Protein AF-0000000069849228 (afdb_homodimer)

pLDDT: mean 88.39, std 12.16, range [47.38, 98.44]

Foldseek 3Di:
DPQQDLVNLLVLLVLLVVLCVVVPVPPDPDPVVSSVLSSVLSRFWDPVVSVVCSPRNSVVSVVVSVLQVQQVDVVCPWPKDKAWDDWDFDPDDPDRDIWTKMKMKIKHFADPCVVVVLVVLCVVLPKAFPDWDWTATNVRMIIIMTIITDPPDNDCVVVRVSSVVSVVVVVVVVVVVVVD/DPQQDLVNLLVLLVLLVVLCVVVDVPPDPDPVVSSVLSSVLSRFWDPVVSVVCSPRNSVVSVVVSVLQVQQVDVVCPWPKDKAWDDWDFDPDDPDRDIWTKMKMKIKHFADPCVVVVLVVLCVVLPKAFPDWDWTATNVRMIIIMTIITDPPDNDCPVVRVSSVVSVVVVVVVVVVVVVD

Organism: Oryza sativa subsp. indica (NCBI:txid39946)

Secondary structure (DSSP, 8-state):
-PPPPHHHHHHHHHHHHHHHHHH-TTS-TT-HHHHHHHHHHHHTS-HHHHHHHTTT-HHHHHHHHHHHHHHTSGGGPSEEEEEEEEEEEEE-SSSEEEEEEEEEEEEEE--TTHHHHHHHHHHHTTPEEEEEEEEE-TTSEEEEEEEEE----S-SHHHHHHHHHHHHHHHHHHHHHHH-/-PPPPHHHHHHHHHHHHHHHHHH-TTS-TT-HHHHHHHHHHHHTS-HHHHHHHTTT-HHHHHHHHHHHHHHTSGGGPSEEEEEEEEEEEEE-SSSEEEEEEEEEEEEEE--TTHHHHHHHHHHHTTPEEEEEEEEE-TTSEEEEEEEEE----S-SHHHHHHHHHHHHHHHHHHHHHHH-

Radius of gyration: 20.58 Å; Cα contacts (8 Å, |Δi|>4): 586; chains: 2; bounding box: 56×58×63 Å

Sequence (360 aa):
MAPVTEDEAAAAAERIFERLAESGGLLQQHDHQLQRQLRLHFRRMPARYLVDMCGGKAEEVLIHLQLLADCADPANRPVVHARFLLTIPSSSSSSIVRVHVHEIVFVCLDKPKLLSQLSALVSEVGLNIREAHVYSTLDAFSLSVFLVDGWNKEEAGGLLKAIKEKVIVWLADQMLRATDMAPVTEDEAAAAAERIFERLAESGGLLQQHDHQLQRQLRLHFRRMPARYLVDMCGGKAEEVLIHLQLLADCADPANRPVVHARFLLTIPSSSSSSIVRVHVHEIVFVCLDKPKLLSQLSALVSEVGLNIREAHVYSTLDAFSLSVFLVDGWNKEEAGGLLKAIKEKVIVWLADQMLRATD

Structure (mmCIF, N/CA/C/O backbone):
data_AF-0000000069849228-model_v1
#
loop_
_entity.id
_entity.type
_entity.pdbx_description
1 polymer 'ACT domain-containing protein'
#
loop_
_atom_site.group_PDB
_atom_site.id
_atom_site.type_symbol
_atom_site.label_atom_id
_atom_site.label_alt_id
_atom_site.label_comp_id
_atom_site.label_asym_id
_atom_site.label_entity_id
_atom_site.label_seq_id
_atom_site.pdbx_PDB_ins_code
_atom_site.Cartn_x
_atom_site.Cartn_y
_atom_site.Cartn_z
_atom_site.occupancy
_atom_site.B_iso_or_equiv
_atom_site.auth_seq_id
_atom_site.auth_comp_id
_atom_site.auth_asym_id
_atom_site.auth_atom_id
_atom_site.pdbx_PDB_model_num
ATOM 1 N N . MET A 1 1 ? 14.953 -2.266 -0.871 1 53.28 1 MET A N 1
ATOM 2 C CA . MET A 1 1 ? 14.953 -2.941 0.423 1 53.28 1 MET A CA 1
ATOM 3 C C . MET A 1 1 ? 15.82 -4.195 0.386 1 53.28 1 MET A C 1
ATOM 5 O O . MET A 1 1 ? 15.891 -4.875 -0.638 1 53.28 1 MET A O 1
ATOM 9 N N . ALA A 1 2 ? 16.75 -4.375 1.382 1 59.84 2 ALA A N 1
ATOM 10 C CA . ALA A 1 2 ? 17.594 -5.562 1.438 1 59.84 2 ALA A CA 1
ATOM 11 C C . ALA A 1 2 ? 16.781 -6.832 1.214 1 59.84 2 ALA A C 1
ATOM 13 O O . ALA A 1 2 ? 15.625 -6.914 1.624 1 59.84 2 ALA A O 1
ATOM 14 N N . PRO A 1 3 ? 17.328 -7.66 0.414 1 74.88 3 PRO A N 1
ATOM 15 C CA . PRO A 1 3 ? 16.609 -8.922 0.184 1 74.88 3 PRO A CA 1
ATOM 16 C C . PRO A 1 3 ? 16.297 -9.664 1.479 1 74.88 3 PRO A C 1
ATOM 18 O O . PRO A 1 3 ? 17.031 -9.531 2.465 1 74.88 3 PRO A O 1
ATOM 21 N N . VAL A 1 4 ? 15.148 -10.258 1.553 1 87.25 4 VAL A N 1
ATOM 22 C CA . VAL A 1 4 ? 14.727 -11.078 2.682 1 87.25 4 VAL A CA 1
ATOM 23 C C . VAL A 1 4 ? 15.68 -12.266 2.838 1 87.25 4 VAL A C 1
ATOM 25 O O . VAL A 1 4 ? 15.93 -12.992 1.879 1 87.25 4 VAL A O 1
ATOM 28 N N . THR A 1 5 ? 16.297 -12.359 3.979 1 89.69 5 THR A N 1
ATOM 29 C CA . THR A 1 5 ? 17.203 -13.461 4.246 1 89.69 5 THR A CA 1
ATOM 30 C C . THR A 1 5 ? 16.438 -14.766 4.473 1 89.69 5 THR A C 1
ATOM 32 O O . THR A 1 5 ? 15.227 -14.742 4.711 1 89.69 5 THR A O 1
ATOM 35 N N . GLU A 1 6 ? 17.156 -15.828 4.406 1 91.06 6 GLU A N 1
ATOM 36 C CA . GLU A 1 6 ? 16.562 -17.141 4.645 1 91.06 6 GLU A CA 1
ATOM 37 C C . GLU A 1 6 ? 15.977 -17.219 6.051 1 91.06 6 GLU A C 1
ATOM 39 O O . GLU A 1 6 ? 14.883 -17.766 6.246 1 91.06 6 GLU A O 1
ATOM 44 N N . ASP A 1 7 ? 16.641 -16.672 6.984 1 93.38 7 ASP A N 1
ATOM 45 C CA . ASP A 1 7 ? 16.188 -16.719 8.375 1 93.38 7 ASP A CA 1
ATOM 46 C C . ASP A 1 7 ? 14.938 -15.875 8.57 1 93.38 7 ASP A C 1
ATOM 48 O O . ASP A 1 7 ? 14.031 -16.266 9.312 1 93.38 7 ASP A O 1
ATOM 52 N N . GLU A 1 8 ? 14.93 -14.805 7.934 1 92.75 8 GLU A N 1
ATOM 53 C CA . GLU A 1 8 ? 13.758 -13.938 8.023 1 92.75 8 GLU A CA 1
ATOM 54 C C . GLU A 1 8 ? 12.531 -14.602 7.406 1 92.75 8 GLU A C 1
ATOM 56 O O . GLU A 1 8 ? 11.438 -14.547 7.977 1 92.75 8 GLU A O 1
ATOM 61 N N . ALA A 1 9 ? 12.805 -15.234 6.27 1 94.56 9 ALA A N 1
ATOM 62 C CA . ALA A 1 9 ? 11.711 -15.922 5.59 1 94.56 9 ALA A CA 1
ATOM 63 C C . ALA A 1 9 ? 11.195 -17.094 6.43 1 94.56 9 ALA A C 1
ATOM 65 O O . ALA A 1 9 ? 9.984 -17.297 6.543 1 94.56 9 ALA A O 1
ATOM 66 N N . ALA A 1 10 ? 12.133 -17.75 6.984 1 94.75 10 ALA A N 1
ATOM 67 C CA . ALA A 1 10 ? 11.766 -18.891 7.816 1 94.75 10 ALA A CA 1
ATOM 68 C C . ALA A 1 10 ? 10.977 -18.453 9.047 1 94.75 10 ALA A C 1
ATOM 70 O O . ALA A 1 10 ? 9.977 -19.078 9.398 1 94.75 10 ALA A O 1
ATOM 71 N N . ALA A 1 11 ? 11.391 -17.438 9.672 1 94.62 11 ALA A N 1
ATOM 72 C CA . ALA A 1 11 ? 10.711 -16.922 10.859 1 94.62 11 ALA A CA 1
ATOM 73 C C . ALA A 1 11 ? 9.297 -16.453 10.516 1 94.62 11 ALA A C 1
ATOM 75 O O . ALA A 1 11 ? 8.344 -16.734 11.25 1 94.62 11 ALA A O 1
ATOM 76 N N . ALA A 1 12 ? 9.203 -15.781 9.406 1 94.19 12 ALA A N 1
ATOM 77 C CA . ALA A 1 12 ? 7.895 -15.305 8.977 1 94.19 12 ALA A CA 1
ATOM 78 C C . ALA A 1 12 ? 6.965 -16.469 8.648 1 94.19 12 ALA A C 1
ATOM 80 O O . ALA A 1 12 ? 5.797 -16.469 9.039 1 94.19 12 ALA A O 1
ATOM 81 N N . ALA A 1 13 ? 7.512 -17.406 7.969 1 94.44 13 ALA A N 1
ATOM 82 C CA . ALA A 1 13 ? 6.73 -18.594 7.609 1 94.44 13 ALA A CA 1
ATOM 83 C C . ALA A 1 13 ? 6.223 -19.312 8.859 1 94.44 13 ALA A C 1
ATOM 85 O O . ALA A 1 13 ? 5.066 -19.75 8.906 1 94.44 13 ALA A O 1
ATOM 86 N N . GLU A 1 14 ? 7.055 -19.391 9.812 1 92.31 14 GLU A N 1
ATOM 87 C CA . GLU A 1 14 ? 6.684 -20.047 11.062 1 92.31 14 GLU A CA 1
ATOM 88 C C . GLU A 1 14 ? 5.566 -19.297 11.773 1 92.31 14 GLU A C 1
ATOM 90 O O . GLU A 1 14 ? 4.621 -19.906 12.281 1 92.31 14 GLU A O 1
ATOM 95 N N . ARG A 1 15 ? 5.699 -18.047 11.844 1 91.69 15 ARG A N 1
ATOM 96 C CA . ARG A 1 15 ? 4.684 -17.219 12.5 1 91.69 15 ARG A CA 1
ATOM 97 C C . ARG A 1 15 ? 3.33 -17.359 11.812 1 91.69 15 ARG A C 1
ATOM 99 O O . ARG A 1 15 ? 2.303 -17.5 12.477 1 91.69 15 ARG A O 1
ATOM 106 N N . ILE A 1 16 ? 3.381 -17.328 10.5 1 92 16 ILE A N 1
ATOM 107 C CA . ILE A 1 16 ? 2.146 -17.453 9.734 1 92 16 ILE A CA 1
ATOM 108 C C . ILE A 1 16 ? 1.554 -18.844 9.945 1 92 16 ILE A C 1
ATOM 110 O O . ILE A 1 16 ? 0.345 -18.984 10.148 1 92 16 ILE A O 1
ATOM 114 N N . PHE A 1 17 ? 2.41 -19.828 9.891 1 90.75 17 PHE A N 1
ATOM 115 C CA . PHE A 1 17 ? 1.966 -21.203 10.062 1 90.75 17 PHE A CA 1
ATOM 116 C C . PHE A 1 17 ? 1.299 -21.406 11.414 1 90.75 17 PHE A C 1
ATOM 118 O O . PHE A 1 17 ? 0.238 -22.031 11.508 1 90.75 17 PHE A O 1
ATOM 125 N N . GLU A 1 18 ? 1.878 -20.859 12.406 1 88.31 18 GLU A N 1
ATOM 126 C CA . GLU A 1 18 ? 1.339 -20.969 13.758 1 88.31 18 GLU A CA 1
ATOM 127 C C . GLU A 1 18 ? -0.026 -20.297 13.867 1 88.31 18 GLU A C 1
ATOM 129 O O . GLU A 1 18 ? -0.939 -20.828 14.5 1 88.31 18 GLU A O 1
ATOM 134 N N . ARG A 1 19 ? -0.168 -19.234 13.281 1 88 19 ARG A N 1
ATOM 135 C CA . ARG A 1 19 ? -1.431 -18.5 13.328 1 88 19 ARG A CA 1
ATOM 136 C C . ARG A 1 19 ? -2.531 -19.266 12.594 1 88 19 ARG A C 1
ATOM 138 O O . ARG A 1 19 ? -3.682 -19.281 13.039 1 88 19 ARG A O 1
ATOM 145 N N . LEU A 1 20 ? -2.156 -19.797 11.492 1 87 20 LEU A N 1
ATOM 146 C CA . LEU A 1 20 ? -3.121 -20.578 10.727 1 87 20 LEU A CA 1
ATOM 147 C C . LEU A 1 20 ? -3.539 -21.828 11.492 1 87 20 LEU A C 1
ATOM 149 O O . LEU A 1 20 ? -4.707 -22.219 11.445 1 87 20 LEU A O 1
ATOM 153 N N . ALA A 1 21 ? -2.576 -22.391 12.102 1 83.62 21 ALA A N 1
ATOM 154 C CA . ALA A 1 21 ? -2.861 -23.578 12.898 1 83.62 21 ALA A CA 1
ATOM 155 C C . ALA A 1 21 ? -3.809 -23.266 14.055 1 83.62 21 ALA A C 1
ATOM 157 O O . ALA A 1 21 ? -4.652 -24.078 14.414 1 83.62 21 ALA A O 1
ATOM 158 N N . GLU A 1 22 ? -3.707 -22.078 14.555 1 81.25 22 GLU A N 1
ATOM 159 C CA . GLU A 1 22 ? -4.57 -21.656 15.648 1 81.25 22 GLU A CA 1
ATOM 160 C C . GLU A 1 22 ? -5.984 -21.359 15.164 1 81.25 22 GLU A C 1
ATOM 162 O O . GLU A 1 22 ? -6.957 -21.641 15.867 1 81.25 22 GLU A O 1
ATOM 167 N N . SER A 1 23 ? -6.082 -20.641 14.023 1 72.75 23 SER A N 1
ATOM 168 C CA . SER A 1 23 ? -7.387 -20.234 13.516 1 72.75 23 SER A CA 1
ATOM 169 C C . SER A 1 23 ? -8.133 -21.406 12.898 1 72.75 23 SER A C 1
ATOM 171 O O . SER A 1 23 ? -9.359 -21.375 12.766 1 72.75 23 SER A O 1
ATOM 173 N N . GLY A 1 24 ? -7.332 -22.359 12.016 1 66.5 24 GLY A N 1
ATOM 174 C CA . GLY A 1 24 ? -7.988 -23.375 11.211 1 66.5 24 GLY A CA 1
ATOM 175 C C . GLY A 1 24 ? -7.68 -24.781 11.672 1 66.5 24 GLY A C 1
ATOM 176 O O . GLY A 1 24 ? -6.523 -25.125 11.93 1 66.5 24 GLY A O 1
ATOM 177 N N . GLY A 1 25 ? -8.438 -25.312 12.547 1 51.31 25 GLY A N 1
ATOM 178 C CA . GLY A 1 25 ? -8.445 -26.703 12.969 1 51.31 25 GLY A CA 1
ATOM 179 C C . GLY A 1 25 ? -7.598 -27.594 12.086 1 51.31 25 GLY A C 1
ATOM 180 O O . GLY A 1 25 ? -7.086 -28.625 12.539 1 51.31 25 GLY A O 1
ATOM 181 N N . LEU A 1 26 ? -7.855 -27.516 10.695 1 52.06 26 LEU A N 1
ATOM 182 C CA . LEU A 1 26 ? -7.531 -28.688 9.898 1 52.06 26 LEU A CA 1
ATOM 183 C C . LEU A 1 26 ? -6.086 -28.641 9.414 1 52.06 26 LEU A C 1
ATOM 185 O O . LEU A 1 26 ? -5.633 -29.547 8.703 1 52.06 26 LEU A O 1
ATOM 189 N N . LEU A 1 27 ? -5.398 -27.484 9.578 1 57.19 27 LEU A N 1
ATOM 190 C CA . LEU A 1 27 ? -4.023 -27.672 9.125 1 57.19 27 LEU A CA 1
ATOM 191 C C . LEU A 1 27 ? -3.285 -28.656 10.031 1 57.19 27 LEU A C 1
ATOM 193 O O . LEU A 1 27 ? -3.34 -28.531 11.258 1 57.19 27 LEU A O 1
ATOM 197 N N . GLN A 1 28 ? -3.148 -29.828 9.555 1 56 28 GLN A N 1
ATOM 198 C CA . GLN A 1 28 ? -2.373 -30.781 10.344 1 56 28 GLN A CA 1
ATOM 199 C C . GLN A 1 28 ? -1.08 -30.141 10.852 1 56 28 GLN A C 1
ATOM 201 O O . GLN A 1 28 ? -0.485 -29.312 10.172 1 56 28 GLN A O 1
ATOM 206 N N . GLN A 1 29 ? -0.754 -30.188 12.141 1 56.38 29 GLN A N 1
ATOM 207 C CA . GLN A 1 29 ? 0.4 -29.719 12.898 1 56.38 29 GLN A CA 1
ATOM 208 C C . GLN A 1 29 ? 1.68 -29.812 12.07 1 56.38 29 GLN A C 1
ATOM 210 O O . GLN A 1 29 ? 2.637 -29.078 12.305 1 56.38 29 GLN A O 1
ATOM 215 N N . HIS A 1 30 ? 1.592 -30.812 11.031 1 62.12 30 HIS A N 1
ATOM 216 C CA . HIS A 1 30 ? 2.893 -31.062 10.414 1 62.12 30 HIS A CA 1
ATOM 217 C C . HIS A 1 30 ? 2.83 -30.906 8.898 1 62.12 30 HIS A C 1
ATOM 219 O O . HIS A 1 30 ? 3.402 -31.703 8.156 1 62.12 30 HIS A O 1
ATOM 225 N N . ASP A 1 31 ? 2.139 -29.828 8.492 1 80.81 31 ASP A N 1
ATOM 226 C CA . ASP A 1 31 ? 2.143 -29.688 7.039 1 80.81 31 ASP A CA 1
ATOM 227 C C . ASP A 1 31 ? 3.443 -29.047 6.555 1 80.81 31 ASP A C 1
ATOM 229 O O . ASP A 1 31 ? 3.498 -27.844 6.309 1 80.81 31 ASP A O 1
ATOM 233 N N . HIS A 1 32 ? 4.496 -29.906 6.441 1 85.19 32 HIS A N 1
ATOM 234 C CA . HIS A 1 32 ? 5.832 -29.484 6.031 1 85.19 32 HIS A CA 1
ATOM 235 C C . HIS A 1 32 ? 5.812 -28.875 4.633 1 85.19 32 HIS A C 1
ATOM 237 O O . HIS A 1 32 ? 6.609 -27.984 4.328 1 85.19 32 HIS A O 1
ATOM 243 N N . GLN A 1 33 ? 4.891 -29.328 3.945 1 89.88 33 GLN A N 1
ATOM 244 C CA . GLN A 1 33 ? 4.801 -28.797 2.588 1 89.88 33 GLN A CA 1
ATOM 245 C C . GLN A 1 33 ? 4.355 -27.328 2.594 1 89.88 33 GLN A C 1
ATOM 247 O O . GLN A 1 33 ? 4.93 -26.5 1.889 1 89.88 33 GLN A O 1
ATOM 252 N N . LEU A 1 34 ? 3.381 -27.062 3.371 1 90.88 34 LEU A N 1
ATOM 253 C CA . LEU A 1 34 ? 2.891 -25.688 3.465 1 90.88 34 LEU A CA 1
ATOM 254 C C . LEU A 1 34 ? 3.967 -24.766 4.027 1 90.88 34 LEU A C 1
ATOM 256 O O . LEU A 1 34 ? 4.137 -23.641 3.551 1 90.88 34 LEU A O 1
ATOM 260 N N . GLN A 1 35 ? 4.664 -25.266 4.992 1 90.62 35 GLN A N 1
ATOM 261 C CA . GLN A 1 35 ? 5.742 -24.469 5.578 1 90.62 35 GLN A CA 1
ATOM 262 C C . GLN A 1 35 ? 6.801 -24.125 4.535 1 90.62 35 GLN A C 1
ATOM 264 O O . GLN A 1 35 ? 7.289 -23 4.488 1 90.62 35 GLN A O 1
ATOM 269 N N . ARG A 1 36 ? 7.121 -25.141 3.787 1 93.31 36 ARG A N 1
ATOM 270 C CA . ARG A 1 36 ? 8.102 -24.922 2.725 1 93.31 36 ARG A CA 1
ATOM 271 C C . ARG A 1 36 ? 7.586 -23.922 1.704 1 93.31 36 ARG A C 1
ATOM 273 O O . ARG A 1 36 ? 8.32 -23.031 1.281 1 93.31 36 ARG A O 1
ATOM 280 N N . GLN A 1 37 ? 6.34 -24 1.362 1 94.12 37 GLN A N 1
ATOM 281 C CA . GLN A 1 37 ? 5.734 -23.078 0.406 1 94.12 37 GLN A CA 1
ATOM 282 C C . GLN A 1 37 ? 5.738 -21.641 0.938 1 94.12 37 GLN A C 1
ATOM 284 O O . GLN A 1 37 ? 6.012 -20.703 0.194 1 94.12 37 GLN A O 1
ATOM 289 N N . LEU A 1 38 ? 5.457 -21.547 2.205 1 95.06 38 LEU A N 1
ATOM 290 C CA . LEU A 1 38 ? 5.434 -20.219 2.832 1 95.06 38 LEU A CA 1
ATOM 291 C C . LEU A 1 38 ? 6.828 -19.609 2.848 1 95.06 38 LEU A C 1
ATOM 293 O O . LEU A 1 38 ? 6.984 -18.406 2.582 1 95.06 38 LEU A O 1
ATOM 297 N N . ARG A 1 39 ? 7.82 -20.406 3.09 1 95.19 39 ARG A N 1
ATOM 298 C CA . ARG A 1 39 ? 9.195 -19.922 3.098 1 95.19 39 ARG A CA 1
ATOM 299 C C . ARG A 1 39 ? 9.602 -19.406 1.724 1 95.19 39 ARG A C 1
ATOM 301 O O . ARG A 1 39 ? 10.18 -18.328 1.61 1 95.19 39 ARG A O 1
ATOM 308 N N . LEU A 1 40 ? 9.289 -20.156 0.74 1 94.81 40 LEU A N 1
ATOM 309 C CA . LEU A 1 40 ? 9.617 -19.766 -0.629 1 94.81 40 LEU A CA 1
ATOM 310 C C . LEU A 1 40 ? 8.859 -18.516 -1.036 1 94.81 40 LEU A C 1
ATOM 312 O O . LEU A 1 40 ? 9.406 -17.641 -1.721 1 94.81 40 LEU A O 1
ATOM 316 N N . HIS A 1 41 ? 7.641 -18.438 -0.563 1 96.06 41 HIS A N 1
ATOM 317 C CA . HIS A 1 41 ? 6.828 -17.266 -0.831 1 96.06 41 HIS A CA 1
ATOM 318 C C . HIS A 1 41 ? 7.465 -16 -0.244 1 96.06 41 HIS A C 1
ATOM 320 O O . HIS A 1 41 ? 7.66 -15.016 -0.951 1 96.06 41 HIS A O 1
ATOM 326 N N . PHE A 1 42 ? 7.891 -16.078 0.968 1 96.31 42 PHE A N 1
ATOM 327 C CA . PHE A 1 42 ? 8.43 -14.906 1.646 1 96.31 42 PHE A CA 1
ATOM 328 C C . PHE A 1 42 ? 9.805 -14.547 1.085 1 96.31 42 PHE A C 1
ATOM 330 O O . PHE A 1 42 ? 10.18 -13.375 1.072 1 96.31 42 PHE A O 1
ATOM 337 N N . ARG A 1 43 ? 10.477 -15.492 0.5 1 93.94 43 ARG A N 1
ATOM 338 C CA . ARG A 1 43 ? 11.805 -15.25 -0.049 1 93.94 43 ARG A CA 1
ATOM 339 C C . ARG A 1 43 ? 11.734 -14.336 -1.271 1 93.94 43 ARG A C 1
ATOM 341 O O . ARG A 1 43 ? 12.672 -13.586 -1.55 1 93.94 43 ARG A O 1
ATOM 348 N N . ARG A 1 44 ? 10.711 -14.375 -1.939 1 93.69 44 ARG A N 1
ATOM 349 C CA . ARG A 1 44 ? 10.617 -13.586 -3.162 1 93.69 44 ARG A CA 1
ATOM 350 C C . ARG A 1 44 ? 9.906 -12.258 -2.904 1 93.69 44 ARG A C 1
ATOM 352 O O . ARG A 1 44 ? 9.742 -11.445 -3.82 1 93.69 44 ARG A O 1
ATOM 359 N N . MET A 1 45 ? 9.438 -12.055 -1.652 1 95.12 45 MET A N 1
ATOM 360 C CA . MET A 1 45 ? 8.734 -10.82 -1.311 1 95.12 45 MET A CA 1
ATOM 361 C C . MET A 1 45 ? 9.68 -9.805 -0.675 1 95.12 45 MET A C 1
ATOM 363 O O . MET A 1 45 ? 10.695 -10.188 -0.083 1 95.12 45 MET A O 1
ATOM 367 N N . PRO A 1 46 ? 9.391 -8.539 -0.859 1 92.88 46 PRO A N 1
ATOM 368 C CA . PRO A 1 46 ? 10.203 -7.551 -0.149 1 92.88 46 PRO A CA 1
ATOM 369 C C . PRO A 1 46 ? 10.062 -7.652 1.368 1 92.88 46 PRO A C 1
ATOM 371 O O . PRO A 1 46 ? 9.055 -8.148 1.866 1 92.88 46 PRO A O 1
ATOM 374 N N . ALA A 1 47 ? 11.031 -7.16 2.098 1 90.56 47 ALA A N 1
ATOM 375 C CA . ALA A 1 47 ? 11.086 -7.242 3.555 1 90.56 47 ALA A CA 1
ATOM 376 C C . ALA A 1 47 ? 9.859 -6.586 4.188 1 90.56 47 ALA A C 1
ATOM 378 O O . ALA A 1 47 ? 9.336 -7.07 5.195 1 90.56 47 ALA A O 1
ATOM 379 N N . ARG A 1 48 ? 9.422 -5.527 3.598 1 90.62 48 ARG A N 1
ATOM 380 C CA . ARG A 1 48 ? 8.273 -4.805 4.137 1 90.62 48 ARG A CA 1
ATOM 381 C C . ARG A 1 48 ? 7.02 -5.668 4.109 1 90.62 48 ARG A C 1
ATOM 383 O O . ARG A 1 48 ? 6.164 -5.562 4.992 1 90.62 48 ARG A O 1
ATOM 390 N N . TYR A 1 49 ? 6.891 -6.496 3.111 1 94.75 49 TYR A N 1
ATOM 391 C CA . TYR A 1 49 ? 5.754 -7.41 3.031 1 94.75 49 TYR A CA 1
ATOM 392 C C . TYR A 1 49 ? 5.715 -8.336 4.238 1 94.75 49 TYR A C 1
ATOM 394 O O . TYR A 1 49 ? 4.645 -8.594 4.801 1 94.75 49 TYR A O 1
ATOM 402 N N . LEU A 1 50 ? 6.891 -8.859 4.648 1 92.31 50 LEU A N 1
ATOM 403 C CA . LEU A 1 50 ? 6.957 -9.742 5.809 1 92.31 50 LEU A CA 1
ATOM 404 C C . LEU A 1 50 ? 6.434 -9.031 7.055 1 92.31 50 LEU A C 1
ATOM 406 O O . LEU A 1 50 ? 5.605 -9.586 7.781 1 92.31 50 LEU A O 1
ATOM 410 N N . VAL A 1 51 ? 6.832 -7.848 7.184 1 88.12 51 VAL A N 1
ATOM 411 C CA . VAL A 1 51 ? 6.438 -7.055 8.344 1 88.12 51 VAL A CA 1
ATOM 412 C C . VAL A 1 51 ? 4.934 -6.777 8.297 1 88.12 51 VAL A C 1
ATOM 414 O O . VAL A 1 51 ? 4.234 -6.941 9.297 1 88.12 51 VAL A O 1
ATOM 417 N N . ASP A 1 52 ? 4.461 -6.477 7.164 1 90.44 52 ASP A N 1
ATOM 418 C CA . ASP A 1 52 ? 3.049 -6.137 6.996 1 90.44 52 ASP A CA 1
ATOM 419 C C . ASP A 1 52 ? 2.158 -7.344 7.277 1 90.44 52 ASP A C 1
ATOM 421 O O . ASP A 1 52 ? 1.097 -7.211 7.891 1 90.44 52 ASP A O 1
ATOM 425 N N . MET A 1 53 ? 2.623 -8.508 6.879 1 89.94 53 MET A N 1
ATOM 426 C CA . MET A 1 53 ? 1.766 -9.695 6.91 1 89.94 53 MET A CA 1
ATOM 427 C C . MET A 1 53 ? 1.838 -10.383 8.266 1 89.94 53 MET A C 1
ATOM 429 O O . MET A 1 53 ? 0.891 -11.055 8.68 1 89.94 53 MET A O 1
ATOM 433 N N . CYS A 1 54 ? 2.881 -10.234 8.977 1 86.5 54 CYS A N 1
ATOM 434 C CA . CYS A 1 54 ? 3.082 -10.961 10.219 1 86.5 54 CYS A CA 1
ATOM 435 C C . CYS A 1 54 ? 2.273 -10.336 11.352 1 86.5 54 CYS A C 1
ATOM 437 O O . CYS A 1 54 ? 2.176 -10.906 12.438 1 86.5 54 CYS A O 1
ATOM 439 N N . GLY A 1 55 ? 1.625 -9.227 11.039 1 82.75 55 GLY A N 1
ATOM 440 C CA . GLY A 1 55 ? 0.789 -8.578 12.039 1 82.75 55 GLY A CA 1
ATOM 441 C C . GLY A 1 55 ? -0.638 -9.094 12.047 1 82.75 55 GLY A C 1
ATOM 442 O O . GLY A 1 55 ? -1.58 -8.32 12.25 1 82.75 55 GLY A O 1
ATOM 443 N N . GLY A 1 56 ? -0.879 -10.406 11.695 1 81.5 56 GLY A N 1
ATOM 444 C CA . GLY A 1 56 ? -2.215 -10.969 11.812 1 81.5 56 GLY A CA 1
ATOM 445 C C . GLY A 1 56 ? -2.924 -11.109 10.477 1 81.5 56 GLY A C 1
ATOM 446 O O . GLY A 1 56 ? -4.156 -11.125 10.422 1 81.5 56 GLY A O 1
ATOM 447 N N . LYS A 1 57 ? -2.24 -11.266 9.5 1 89.06 57 LYS A N 1
ATOM 448 C CA . LYS A 1 57 ? -2.844 -11.352 8.18 1 89.06 57 LYS A CA 1
ATOM 449 C C . LYS A 1 57 ? -2.527 -12.695 7.516 1 89.06 57 LYS A C 1
ATOM 451 O O . LYS A 1 57 ? -2.277 -12.758 6.312 1 89.06 57 LYS A O 1
ATOM 456 N N . ALA A 1 58 ? -2.555 -13.75 8.297 1 90.44 58 ALA A N 1
ATOM 457 C CA . ALA A 1 58 ? -2.143 -15.07 7.836 1 90.44 58 ALA A CA 1
ATOM 458 C C . ALA A 1 58 ? -3.018 -15.547 6.68 1 90.44 58 ALA A C 1
ATOM 460 O O . ALA A 1 58 ? -2.518 -16.125 5.707 1 90.44 58 ALA A O 1
ATOM 461 N N . GLU A 1 59 ? -4.246 -15.328 6.73 1 89.38 59 GLU A N 1
ATOM 462 C CA . GLU A 1 59 ? -5.16 -15.773 5.68 1 89.38 59 GLU A CA 1
ATOM 463 C C . GLU A 1 59 ? -4.879 -15.047 4.367 1 89.38 59 GLU A C 1
ATOM 465 O O . GLU A 1 59 ? -5.004 -15.641 3.289 1 89.38 59 GLU A O 1
ATOM 470 N N . GLU A 1 60 ? -4.512 -13.797 4.461 1 93.19 60 GLU A N 1
ATOM 471 C CA . GLU A 1 60 ? -4.164 -13.031 3.266 1 93.19 60 GLU A CA 1
ATOM 472 C C . GLU A 1 60 ? -2.914 -13.594 2.596 1 93.19 60 GLU A C 1
ATOM 474 O O . GLU A 1 60 ? -2.818 -13.609 1.366 1 93.19 60 GLU A O 1
ATOM 479 N N . VAL A 1 61 ? -2.012 -14.031 3.438 1 95.69 61 VAL A N 1
ATOM 480 C CA . VAL A 1 61 ? -0.776 -14.609 2.914 1 95.69 61 VAL A CA 1
ATOM 481 C C . VAL A 1 61 ? -1.095 -15.836 2.064 1 95.69 61 VAL A C 1
ATOM 483 O O . VAL A 1 61 ? -0.523 -16.016 0.986 1 95.69 61 VAL A O 1
ATOM 486 N N . LEU A 1 62 ? -2.041 -16.625 2.52 1 93.88 62 LEU A N 1
ATOM 487 C CA . LEU A 1 62 ? -2.422 -17.812 1.774 1 93.88 62 LEU A CA 1
ATOM 488 C C . LEU A 1 62 ? -3.023 -17.438 0.423 1 93.88 62 LEU A C 1
ATOM 490 O O . LEU A 1 62 ? -2.748 -18.094 -0.584 1 93.88 62 LEU A O 1
ATOM 494 N N . ILE A 1 63 ? -3.783 -16.422 0.434 1 95.81 63 ILE A N 1
ATOM 495 C CA . ILE A 1 63 ? -4.387 -15.953 -0.806 1 95.81 63 ILE A CA 1
ATOM 496 C C . ILE A 1 63 ? -3.295 -15.469 -1.758 1 95.81 63 ILE A C 1
ATOM 498 O O . ILE A 1 63 ? -3.281 -15.836 -2.936 1 95.81 63 ILE A O 1
ATOM 502 N N . HIS A 1 64 ? -2.348 -14.695 -1.226 1 97.62 64 HIS A N 1
ATOM 503 C CA . HIS A 1 64 ? -1.262 -14.172 -2.045 1 97.62 64 HIS A CA 1
ATOM 504 C C . HIS A 1 64 ? -0.413 -15.297 -2.625 1 97.62 64 HIS A C 1
ATOM 506 O O . HIS A 1 64 ? -0.06 -15.273 -3.807 1 97.62 64 HIS A O 1
ATOM 512 N N . LEU A 1 65 ? -0.155 -16.25 -1.763 1 96.62 65 LEU A N 1
ATOM 513 C CA . LEU A 1 65 ? 0.632 -17.406 -2.168 1 96.62 65 LEU A CA 1
ATOM 514 C C . LEU A 1 65 ? -0.022 -18.125 -3.344 1 96.62 65 LEU A C 1
ATOM 516 O O . LEU A 1 65 ? 0.638 -18.422 -4.344 1 96.62 65 LEU A O 1
ATOM 520 N N . GLN A 1 66 ? -1.296 -18.375 -3.238 1 96.38 66 GLN A N 1
ATOM 521 C CA . GLN A 1 66 ? -2.035 -19.078 -4.273 1 96.38 66 GLN A CA 1
ATOM 522 C C . GLN A 1 66 ? -2.111 -18.266 -5.562 1 96.38 66 GLN A C 1
ATOM 524 O O . GLN A 1 66 ? -1.927 -18.812 -6.656 1 96.38 66 GLN A O 1
ATOM 529 N N . LEU A 1 67 ? -2.352 -17 -5.465 1 97.69 67 LEU A N 1
ATOM 530 C CA . LEU A 1 67 ? -2.508 -16.156 -6.637 1 97.69 67 LEU A CA 1
ATOM 531 C C . LEU A 1 67 ? -1.188 -16.016 -7.391 1 97.69 67 LEU A C 1
ATOM 533 O O . LEU A 1 67 ? -1.17 -16.016 -8.625 1 97.69 67 LEU A O 1
ATOM 537 N N . LEU A 1 68 ? -0.135 -15.898 -6.668 1 97.31 68 LEU A N 1
ATOM 538 C CA . LEU A 1 68 ? 1.178 -15.828 -7.301 1 97.31 68 LEU A CA 1
ATOM 539 C C . LEU A 1 68 ? 1.521 -17.141 -8 1 97.31 68 LEU A C 1
ATOM 541 O O . LEU A 1 68 ? 2.109 -17.125 -9.086 1 97.31 68 LEU A O 1
ATOM 545 N N . ALA A 1 69 ? 1.162 -18.234 -7.324 1 95.69 69 ALA A N 1
ATOM 546 C CA . ALA A 1 69 ? 1.372 -19.531 -7.945 1 95.69 69 ALA A CA 1
ATOM 547 C C . ALA A 1 69 ? 0.578 -19.656 -9.242 1 95.69 69 ALA A C 1
ATOM 549 O O . ALA A 1 69 ? 1.095 -20.141 -10.25 1 95.69 69 ALA A O 1
ATOM 550 N N . ASP A 1 70 ? -0.654 -19.203 -9.219 1 96.38 70 ASP A N 1
ATOM 551 C CA . ASP A 1 70 ? -1.514 -19.234 -10.398 1 96.38 70 ASP A CA 1
ATOM 552 C C . ASP A 1 70 ? -0.934 -18.391 -11.523 1 96.38 70 ASP A C 1
ATOM 554 O O . ASP A 1 70 ? -1.04 -18.75 -12.703 1 96.38 70 ASP A O 1
ATOM 558 N N . CYS A 1 71 ? -0.34 -17.344 -11.188 1 96.06 71 CYS A N 1
ATOM 559 C CA . CYS A 1 71 ? 0.168 -16.375 -12.156 1 96.06 71 CYS A CA 1
ATOM 560 C C . CYS A 1 71 ? 1.454 -16.891 -12.805 1 96.06 71 CYS A C 1
ATOM 562 O O . CYS A 1 71 ? 1.916 -16.328 -13.797 1 96.06 71 CYS A O 1
ATOM 564 N N . ALA A 1 72 ? 2.096 -17.891 -12.195 1 93.5 72 ALA A N 1
ATOM 565 C CA . ALA A 1 72 ? 3.303 -18.469 -12.773 1 93.5 72 ALA A CA 1
ATOM 566 C C . ALA A 1 72 ? 3.031 -19.016 -14.18 1 93.5 72 ALA A C 1
ATOM 568 O O . ALA A 1 72 ? 3.918 -19 -15.031 1 93.5 72 ALA A O 1
ATOM 569 N N . ASP A 1 73 ? 1.796 -19.422 -14.336 1 94.56 73 ASP A N 1
ATOM 570 C CA . ASP A 1 73 ? 1.366 -19.859 -15.664 1 94.56 73 ASP A CA 1
ATOM 571 C C . ASP A 1 73 ? 0.962 -18.656 -16.531 1 94.56 73 ASP A C 1
ATOM 573 O O . ASP A 1 73 ? -0.015 -17.969 -16.219 1 94.56 73 ASP A O 1
ATOM 577 N N . PRO A 1 74 ? 1.645 -18.422 -17.641 1 93.06 74 PRO A N 1
ATOM 578 C CA . PRO A 1 74 ? 1.35 -17.281 -18.5 1 93.06 74 PRO A CA 1
ATOM 579 C C . PRO A 1 74 ? -0.087 -17.281 -19.016 1 93.06 74 PRO A C 1
ATOM 581 O O . PRO A 1 74 ? -0.648 -16.219 -19.297 1 93.06 74 PRO A O 1
ATOM 584 N N . ALA A 1 75 ? -0.721 -18.391 -19.109 1 93.5 75 ALA A N 1
ATOM 585 C CA . ALA A 1 75 ? -2.084 -18.516 -19.609 1 93.5 75 ALA A CA 1
ATOM 586 C C . ALA A 1 75 ? -3.088 -17.891 -18.641 1 93.5 75 ALA A C 1
ATOM 588 O O . ALA A 1 75 ? -4.203 -17.547 -19.031 1 93.5 75 ALA A O 1
ATOM 589 N N . ASN A 1 76 ? -2.639 -17.672 -17.406 1 93.19 76 ASN A N 1
ATOM 590 C CA . ASN A 1 76 ? -3.539 -17.188 -16.375 1 93.19 76 ASN A CA 1
ATOM 591 C C . ASN A 1 76 ? -3.365 -15.695 -16.125 1 93.19 76 ASN A C 1
ATOM 593 O O . ASN A 1 76 ? -4.105 -15.102 -15.344 1 93.19 76 ASN A O 1
ATOM 597 N N . ARG A 1 77 ? -2.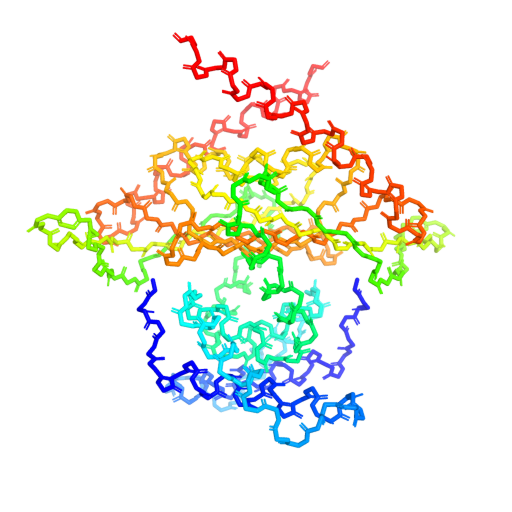494 -15.078 -16.953 1 92.38 77 ARG A N 1
ATOM 598 C CA . ARG A 1 77 ? -2.127 -13.703 -16.641 1 92.38 77 ARG A CA 1
ATOM 599 C C . ARG A 1 77 ? -3.055 -12.711 -17.344 1 92.38 77 ARG A C 1
ATOM 601 O O . ARG A 1 77 ? -3.387 -12.883 -18.516 1 92.38 77 ARG A O 1
ATOM 608 N N . PRO A 1 78 ? -3.367 -11.75 -16.531 1 95.38 78 PRO A N 1
ATOM 609 C CA . PRO A 1 78 ? -3.238 -11.453 -15.094 1 95.38 78 PRO A CA 1
ATOM 610 C C . PRO A 1 78 ? -4.242 -12.227 -14.242 1 95.38 78 PRO A C 1
ATOM 612 O O . PRO A 1 78 ? -5.32 -12.586 -14.727 1 95.38 78 PRO A O 1
ATOM 615 N N . VAL A 1 79 ? -3.879 -12.492 -13.07 1 97.44 79 VAL A N 1
ATOM 616 C CA . VAL A 1 79 ? -4.789 -13.117 -12.117 1 97.44 79 VAL A CA 1
ATOM 617 C C . VAL A 1 79 ? -5.473 -12.047 -11.273 1 97.44 79 VAL A C 1
ATOM 619 O O . VAL A 1 79 ? -4.82 -11.109 -10.805 1 97.44 79 VAL A O 1
ATOM 622 N N . VAL A 1 80 ? -6.766 -12.164 -11.195 1 97.31 80 VAL A N 1
ATOM 623 C CA . VAL A 1 80 ? -7.543 -11.211 -10.406 1 97.31 80 VAL A CA 1
ATOM 624 C C . VAL A 1 80 ? -8.398 -11.961 -9.391 1 97.31 80 VAL A C 1
ATOM 626 O O . VAL A 1 80 ? -8.969 -13.008 -9.711 1 97.31 80 VAL A O 1
ATOM 629 N N . HIS A 1 81 ? -8.445 -11.461 -8.203 1 97.19 81 HIS A N 1
ATOM 630 C CA . HIS A 1 81 ? -9.25 -12 -7.113 1 97.19 81 HIS A CA 1
ATOM 631 C C . HIS A 1 81 ? -10.008 -10.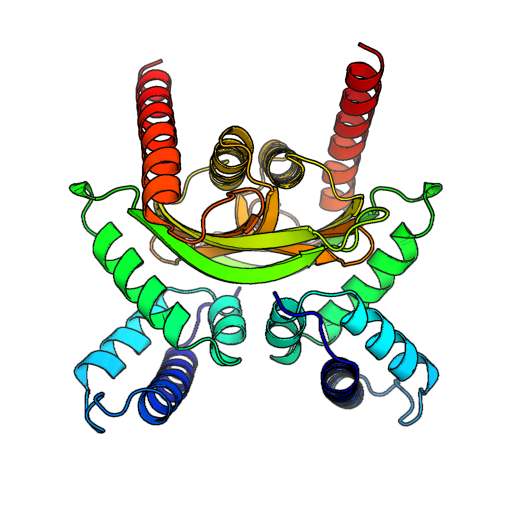891 -6.387 1 97.19 81 HIS A C 1
ATOM 633 O O . HIS A 1 81 ? -9.492 -9.789 -6.219 1 97.19 81 HIS A O 1
ATOM 639 N N . ALA A 1 82 ? -11.258 -11.18 -6.031 1 96.69 82 ALA A N 1
ATOM 640 C CA . ALA A 1 82 ? -12.055 -10.227 -5.27 1 96.69 82 ALA A CA 1
ATOM 641 C C . ALA A 1 82 ? -12.805 -10.922 -4.133 1 96.69 82 ALA A C 1
ATOM 643 O O . ALA A 1 82 ? -13.281 -12.047 -4.289 1 96.69 82 ALA A O 1
ATOM 644 N N . ARG A 1 83 ? -12.883 -10.266 -3.002 1 94.81 83 ARG A N 1
ATOM 645 C CA . ARG A 1 83 ? -13.672 -10.797 -1.895 1 94.81 83 ARG A CA 1
ATOM 646 C C . ARG A 1 83 ? -14.258 -9.68 -1.047 1 94.81 83 ARG A C 1
ATOM 648 O O . ARG A 1 83 ? -13.688 -8.586 -0.963 1 94.81 83 ARG A O 1
ATOM 655 N N . PHE A 1 84 ? -15.375 -10.023 -0.427 1 94 84 PHE A N 1
ATOM 656 C CA . PHE A 1 84 ? -16.016 -9.109 0.518 1 94 84 PHE A CA 1
ATOM 657 C C . PHE A 1 84 ? -15.273 -9.109 1.851 1 94 84 PHE A C 1
ATOM 659 O O . PHE A 1 84 ? -14.859 -10.164 2.338 1 94 84 PHE A O 1
ATOM 666 N N . LEU A 1 85 ? -15.047 -7.945 2.375 1 91.12 85 LEU A N 1
ATOM 667 C CA . LEU A 1 85 ? -14.336 -7.867 3.648 1 91.12 85 LEU A CA 1
ATOM 668 C C . LEU A 1 85 ? -15.297 -7.535 4.785 1 91.12 85 LEU A C 1
ATOM 670 O O . LEU A 1 85 ? -15.484 -8.336 5.703 1 91.12 85 LEU A O 1
ATOM 674 N N . LEU A 1 86 ? -15.922 -6.367 4.684 1 87.5 86 LEU A N 1
ATOM 675 C CA . LEU A 1 86 ? -16.797 -5.926 5.766 1 87.5 86 LEU A CA 1
ATOM 676 C C . LEU A 1 86 ? -17.688 -4.781 5.309 1 87.5 86 LEU A C 1
ATOM 678 O O . LEU A 1 86 ? -17.531 -4.262 4.203 1 87.5 86 LEU A O 1
ATOM 682 N N . THR A 1 87 ? -18.594 -4.484 6.145 1 84.62 87 THR A N 1
ATOM 683 C CA . THR A 1 87 ? -19.484 -3.336 5.965 1 84.62 87 THR A CA 1
ATOM 684 C C . THR A 1 87 ? -19.203 -2.277 7.031 1 84.62 87 THR A C 1
ATOM 686 O O . THR A 1 87 ? -19.062 -2.6 8.211 1 84.62 87 THR A O 1
ATOM 689 N N . ILE A 1 88 ? -18.969 -1.043 6.598 1 81.25 88 ILE A N 1
ATOM 690 C CA . ILE A 1 88 ? -18.672 0.01 7.566 1 81.25 88 ILE A CA 1
ATOM 691 C C . ILE A 1 88 ? -19.75 1.095 7.484 1 81.25 88 ILE A C 1
ATOM 693 O O . ILE A 1 88 ? -20.328 1.331 6.422 1 81.25 88 ILE A O 1
ATOM 697 N N . PRO A 1 89 ? -19.984 1.701 8.773 1 75.06 89 PRO A N 1
ATOM 698 C CA . PRO A 1 89 ? -20.922 2.824 8.766 1 75.06 89 PRO A CA 1
ATOM 699 C C . PRO A 1 89 ? -20.328 4.09 8.156 1 75.06 89 PRO A C 1
ATOM 701 O O . PRO A 1 89 ? -19.141 4.348 8.312 1 75.06 89 PRO A O 1
ATOM 704 N N . SER A 1 90 ? -20.719 4.609 7.211 1 64.62 90 SER A N 1
ATOM 705 C CA . SER A 1 90 ? -20.266 5.891 6.68 1 64.62 90 SER A CA 1
ATOM 706 C C . SER A 1 90 ? -21.281 7 6.98 1 64.62 90 SER A C 1
ATOM 708 O O . SER A 1 90 ? -22.484 6.828 6.777 1 64.62 90 SER A O 1
ATOM 710 N N . SER A 1 91 ? -20.906 7.812 8.133 1 55.41 91 SER A N 1
ATOM 711 C CA . SER A 1 91 ? -21.844 8.859 8.547 1 55.41 91 SER A CA 1
ATOM 712 C C . SER A 1 91 ? -21.953 9.961 7.496 1 55.41 91 SER A C 1
ATOM 714 O O . SER A 1 91 ? -20.984 10.695 7.258 1 55.41 91 SER A O 1
ATOM 716 N N . SER A 1 92 ? -22.078 9.727 6.254 1 50.09 92 SER A N 1
ATOM 717 C CA . SER A 1 92 ? -22.438 10.961 5.562 1 50.09 92 SER A CA 1
ATOM 718 C C . SER A 1 92 ? -23.562 11.695 6.281 1 50.09 92 SER A C 1
ATOM 720 O O . SER A 1 92 ? -24.109 11.188 7.266 1 50.09 92 SER A O 1
ATOM 722 N N . SER A 1 93 ? -24.234 12.602 5.586 1 47.38 93 SER A N 1
ATOM 723 C CA . SER A 1 93 ? -25.359 13.375 6.133 1 47.38 93 SER A CA 1
ATOM 724 C C . SER A 1 93 ? -26.188 12.531 7.094 1 47.38 93 SER A C 1
ATOM 726 O O . SER A 1 93 ? -25.891 11.359 7.312 1 47.38 93 SER A O 1
ATOM 728 N N . SER A 1 94 ? -27.609 12.852 7.258 1 53.16 94 SER A N 1
ATOM 729 C CA . SER A 1 94 ? -28.766 12.555 8.094 1 53.16 94 SER A CA 1
ATOM 730 C C . SER A 1 94 ? -28.984 11.055 8.25 1 53.16 94 SER A C 1
ATOM 732 O O . SER A 1 94 ? -29.797 10.617 9.055 1 53.16 94 SER A O 1
ATOM 734 N N . SER A 1 95 ? -28.297 10.25 7.348 1 57.69 95 SER A N 1
ATOM 735 C CA . SER A 1 95 ? -28.625 8.828 7.434 1 57.69 95 SER A CA 1
ATOM 736 C C . SER A 1 95 ? -27.359 7.98 7.457 1 57.69 95 SER A C 1
ATOM 738 O O . SER A 1 95 ? -26.375 8.297 6.773 1 57.69 95 SER A O 1
ATOM 740 N N . ILE A 1 96 ? -27.109 7.191 8.5 1 62.59 96 ILE A N 1
ATOM 741 C CA . ILE A 1 96 ? -26.062 6.188 8.617 1 62.59 96 ILE A CA 1
ATOM 742 C C . ILE A 1 96 ? -26.094 5.254 7.41 1 62.59 96 ILE A C 1
ATOM 744 O O . ILE A 1 96 ? -27.078 4.527 7.211 1 62.59 96 ILE A O 1
ATOM 748 N N . VAL A 1 97 ? -25.359 5.602 6.34 1 70.12 97 VAL A N 1
ATOM 749 C CA . VAL A 1 97 ? -25.297 4.684 5.211 1 70.12 97 VAL A CA 1
ATOM 750 C C . VAL A 1 97 ? -24.172 3.682 5.422 1 70.12 97 VAL A C 1
ATOM 752 O O . VAL A 1 97 ? -23.156 4.008 6.043 1 70.12 97 VAL A O 1
ATOM 755 N N . ARG A 1 98 ? -24.547 2.352 5.141 1 80.81 98 ARG A N 1
ATOM 756 C CA . ARG A 1 98 ? -23.578 1.265 5.219 1 80.81 98 ARG A CA 1
ATOM 757 C C . ARG A 1 98 ? -22.844 1.1 3.898 1 80.81 98 ARG A C 1
ATOM 759 O O . ARG A 1 98 ? -23.438 1.21 2.826 1 80.81 98 ARG A O 1
ATOM 766 N N . VAL A 1 99 ? -21.5 1.112 3.951 1 86.31 99 VAL A N 1
ATOM 767 C CA . VAL A 1 99 ? -20.672 0.925 2.764 1 86.31 99 VAL A CA 1
ATOM 768 C C . VAL A 1 99 ? -19.969 -0.431 2.828 1 86.31 99 VAL A C 1
ATOM 770 O O . VAL A 1 99 ? -19.469 -0.829 3.883 1 86.31 99 VAL A O 1
ATOM 773 N N . HIS A 1 100 ? -20.094 -1.171 1.721 1 92 100 HIS A N 1
ATOM 774 C CA . HIS A 1 100 ? -19.422 -2.459 1.61 1 92 100 HIS A CA 1
ATOM 775 C C . HIS A 1 100 ? -17.984 -2.289 1.117 1 92 100 HIS A C 1
ATOM 777 O O . HIS A 1 100 ? -17.75 -1.6 0.124 1 92 100 HIS A O 1
ATOM 783 N N . VAL A 1 101 ? -17.109 -2.912 1.858 1 93.19 101 VAL A N 1
ATOM 784 C CA . VAL A 1 101 ? -15.711 -2.865 1.473 1 93.19 101 VAL A CA 1
ATOM 785 C C . VAL A 1 101 ? -15.289 -4.207 0.874 1 93.19 101 VAL A C 1
ATOM 787 O O . VAL A 1 101 ? -15.578 -5.262 1.444 1 93.19 101 VAL A O 1
ATOM 790 N N . HIS A 1 102 ? -14.703 -4.137 -0.249 1 96 102 HIS A N 1
ATOM 791 C CA . HIS A 1 102 ? -14.188 -5.316 -0.935 1 96 102 HIS A CA 1
ATOM 792 C C . HIS A 1 102 ? -12.68 -5.227 -1.129 1 96 102 HIS A C 1
ATOM 794 O O . HIS A 1 102 ? -12.109 -4.137 -1.097 1 96 102 HIS A O 1
ATOM 800 N N . GLU A 1 103 ? -12.078 -6.344 -1.183 1 96.69 103 GLU A N 1
ATOM 801 C CA . GLU A 1 103 ? -10.672 -6.449 -1.541 1 96.69 103 GLU A CA 1
ATOM 802 C C . GLU A 1 103 ? -10.5 -6.984 -2.959 1 96.69 103 GLU A C 1
ATOM 804 O O . GLU A 1 103 ? -11.141 -7.969 -3.338 1 96.69 103 GLU A O 1
ATOM 809 N N . ILE A 1 104 ? -9.719 -6.293 -3.732 1 97.81 104 ILE A N 1
ATOM 810 C CA . ILE A 1 104 ? -9.336 -6.746 -5.066 1 97.81 104 ILE A CA 1
ATOM 811 C C . ILE A 1 104 ? -7.828 -6.969 -5.129 1 97.81 104 ILE A C 1
ATOM 813 O O . ILE A 1 104 ? -7.051 -6.098 -4.738 1 97.81 104 ILE A O 1
ATOM 817 N N . VAL A 1 105 ? -7.418 -8.125 -5.602 1 98.25 105 VAL A N 1
ATOM 818 C CA . VAL A 1 105 ? -6 -8.445 -5.73 1 98.25 105 VAL A CA 1
ATOM 819 C C . VAL A 1 105 ? -5.66 -8.695 -7.199 1 98.25 105 VAL A C 1
ATOM 821 O O . VAL A 1 105 ? -6.34 -9.477 -7.871 1 98.25 105 VAL A O 1
ATOM 824 N N . PHE A 1 106 ? -4.688 -7.98 -7.699 1 98.25 106 PHE A N 1
ATOM 825 C CA . PHE A 1 106 ? -4.129 -8.219 -9.023 1 98.25 106 PHE A CA 1
ATOM 826 C C . PHE A 1 106 ? -2.738 -8.836 -8.922 1 98.25 106 PHE A C 1
ATOM 828 O O . PHE A 1 106 ? -1.906 -8.375 -8.141 1 98.25 106 PHE A O 1
ATOM 835 N N . VAL A 1 107 ? -2.523 -9.867 -9.68 1 98.06 107 VAL A N 1
ATOM 836 C CA . VAL A 1 107 ? -1.178 -10.406 -9.852 1 98.06 107 VAL A CA 1
ATOM 837 C C . VAL A 1 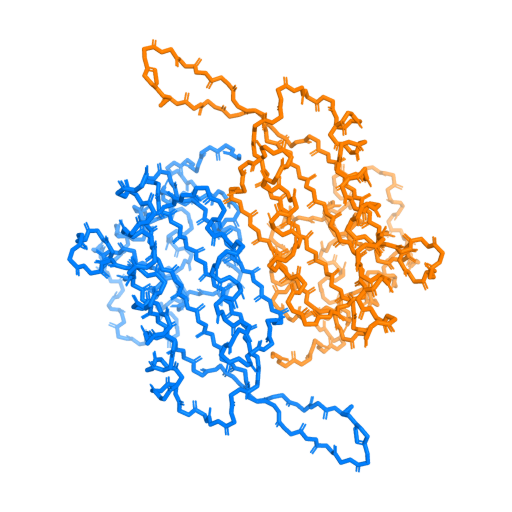107 ? -0.837 -10.484 -11.336 1 98.06 107 VAL A C 1
ATOM 839 O O . VAL A 1 107 ? -1.605 -11.039 -12.125 1 98.06 107 VAL A O 1
ATOM 842 N N . CYS A 1 108 ? 0.21 -9.898 -11.734 1 96.5 108 CYS A N 1
ATOM 843 C CA . CYS A 1 108 ? 0.676 -9.938 -13.117 1 96.5 108 CYS A CA 1
ATOM 844 C C . CYS A 1 108 ? 2.16 -9.602 -13.203 1 96.5 108 CYS A C 1
ATOM 846 O O . CYS A 1 108 ? 2.812 -9.391 -12.172 1 96.5 108 CYS A O 1
ATOM 848 N N . LEU A 1 109 ? 2.676 -9.68 -14.336 1 95.56 109 LEU A N 1
ATOM 849 C CA . LEU A 1 109 ? 4.055 -9.25 -14.539 1 95.56 109 LEU A CA 1
ATOM 850 C C . LEU A 1 109 ? 4.199 -7.75 -14.297 1 95.56 109 LEU A C 1
ATOM 852 O O . LEU A 1 109 ? 3.35 -6.965 -14.727 1 95.56 109 LEU A O 1
ATOM 856 N N . ASP A 1 110 ? 5.156 -7.445 -13.555 1 93.12 110 ASP A N 1
ATOM 857 C CA . ASP A 1 110 ? 5.422 -6.039 -13.258 1 93.12 110 ASP A CA 1
ATOM 858 C C . ASP A 1 110 ? 5.844 -5.285 -14.523 1 93.12 110 ASP A C 1
ATOM 860 O O . ASP A 1 110 ? 6.605 -5.809 -15.336 1 93.12 110 ASP A O 1
ATOM 864 N N . LYS A 1 111 ? 5.367 -4.137 -14.812 1 91.69 111 LYS A N 1
ATOM 865 C CA . LYS A 1 111 ? 5.699 -3.275 -15.945 1 91.69 111 LYS A CA 1
ATOM 866 C C . LYS A 1 111 ? 5.625 -1.802 -15.555 1 91.69 111 LYS A C 1
ATOM 868 O O . LYS A 1 111 ? 4.98 -1.446 -14.57 1 91.69 111 LYS A O 1
ATOM 873 N N . PRO A 1 112 ? 6.297 -0.992 -16.344 1 90.56 112 PRO A N 1
ATOM 874 C CA . PRO A 1 112 ? 6.203 0.445 -16.078 1 90.56 112 PRO A CA 1
ATOM 875 C C . PRO A 1 112 ? 4.762 0.952 -16.078 1 90.56 112 PRO A C 1
ATOM 877 O O . PRO A 1 112 ? 3.949 0.505 -16.891 1 90.56 112 PRO A O 1
ATOM 880 N N . LYS A 1 113 ? 4.43 1.777 -15.156 1 93.94 113 LYS A N 1
ATOM 881 C CA . LYS A 1 113 ? 3.154 2.479 -15.062 1 93.94 113 LYS A CA 1
ATOM 882 C C . LYS A 1 113 ? 2.02 1.514 -14.734 1 93.94 113 LYS A C 1
ATOM 884 O O . LYS A 1 113 ? 0.845 1.838 -14.922 1 93.94 113 LYS A O 1
ATOM 889 N N . LEU A 1 114 ? 2.33 0.383 -14.266 1 95.38 114 LEU A N 1
ATOM 890 C CA . LEU A 1 114 ? 1.319 -0.633 -13.992 1 95.38 114 LEU A CA 1
ATOM 891 C C . LEU A 1 114 ? 0.34 -0.153 -12.93 1 95.38 114 LEU A C 1
ATOM 893 O O . LEU A 1 114 ? -0.876 -0.25 -13.109 1 95.38 114 LEU A O 1
ATOM 897 N N . LEU A 1 115 ? 0.879 0.391 -11.859 1 97.94 115 LEU A N 1
ATOM 898 C CA . LEU A 1 115 ? 0.016 0.81 -10.758 1 97.94 115 LEU A CA 1
ATOM 899 C C . LEU A 1 115 ? -0.974 1.874 -11.219 1 97.94 115 LEU A C 1
ATOM 901 O O . LEU A 1 115 ? -2.156 1.818 -10.875 1 97.94 115 LEU A O 1
ATOM 905 N N . SER A 1 116 ? -0.503 2.816 -11.984 1 97.38 116 SER A N 1
ATOM 906 C CA . SER A 1 116 ? -1.386 3.865 -12.484 1 97.38 116 SER A CA 1
ATOM 907 C C . SER A 1 116 ? -2.49 3.285 -13.359 1 97.38 116 SER A C 1
ATOM 909 O O . SER A 1 116 ? -3.645 3.707 -13.273 1 97.38 116 SER A O 1
ATOM 911 N N . GLN A 1 117 ? -2.178 2.301 -14.086 1 96.5 117 GLN A N 1
ATOM 912 C CA . GLN A 1 117 ? -3.146 1.682 -14.984 1 96.5 117 GLN A CA 1
ATOM 913 C C . GLN A 1 117 ? -4.168 0.855 -14.211 1 96.5 117 GLN A C 1
ATOM 915 O O . GLN A 1 117 ? -5.371 0.967 -14.445 1 96.5 117 GLN A O 1
ATOM 920 N N . LEU A 1 118 ? -3.691 0.057 -13.273 1 97.25 118 LEU A N 1
ATOM 921 C CA . LEU A 1 118 ? -4.594 -0.789 -12.5 1 97.25 118 LEU A CA 1
ATOM 922 C C . LEU A 1 118 ? -5.523 0.056 -11.641 1 97.25 118 LEU A C 1
ATOM 924 O O . LEU A 1 118 ? -6.723 -0.226 -11.555 1 97.25 118 LEU A O 1
ATOM 928 N N . SER A 1 119 ? -4.965 1.086 -10.977 1 97.94 119 SER A N 1
ATOM 929 C CA . SER A 1 119 ? -5.785 1.939 -10.125 1 97.94 119 SER A CA 1
ATOM 930 C C . SER A 1 119 ? -6.809 2.717 -10.945 1 97.94 119 SER A C 1
ATOM 932 O O . SER A 1 119 ? -7.938 2.938 -10.5 1 97.94 119 SER A O 1
ATOM 934 N N . ALA A 1 120 ? -6.457 3.125 -12.156 1 96.5 120 ALA A N 1
ATOM 935 C CA . ALA A 1 120 ? -7.398 3.793 -13.055 1 96.5 120 ALA A CA 1
ATOM 936 C C . ALA A 1 120 ? -8.539 2.859 -13.445 1 96.5 120 ALA A C 1
ATOM 938 O O . ALA A 1 120 ? -9.703 3.266 -13.461 1 96.5 120 ALA A O 1
ATOM 939 N N . LEU A 1 121 ? -8.18 1.67 -13.773 1 96.38 121 LEU A N 1
ATOM 940 C CA . LEU A 1 121 ? -9.164 0.659 -14.141 1 96.38 121 LEU A CA 1
ATOM 941 C C . LEU A 1 121 ? -10.172 0.455 -13.023 1 96.38 121 LEU A C 1
ATOM 943 O O . LEU A 1 121 ? -11.383 0.419 -13.266 1 96.38 121 LEU A O 1
ATOM 947 N N . VAL A 1 122 ? -9.703 0.346 -11.773 1 96.88 122 VAL A N 1
ATOM 948 C CA . VAL A 1 122 ? -10.555 0.162 -10.602 1 96.88 122 VAL A CA 1
ATOM 949 C C . VAL A 1 122 ? -11.492 1.356 -10.453 1 96.88 122 VAL A C 1
ATOM 951 O O . VAL A 1 122 ? -12.688 1.186 -10.195 1 96.88 122 VAL A O 1
ATOM 954 N N . SER A 1 123 ? -10.969 2.555 -10.703 1 95.19 123 SER A N 1
ATOM 955 C CA . SER A 1 123 ? -11.758 3.773 -10.609 1 95.19 123 SER A CA 1
ATOM 956 C C . SER A 1 123 ? -12.812 3.836 -11.711 1 95.19 123 SER A C 1
ATOM 958 O O . SER A 1 123 ? -13.922 4.324 -11.484 1 95.19 123 SER A O 1
ATOM 960 N N . GLU A 1 124 ? -12.492 3.367 -12.867 1 94.19 124 GLU A N 1
ATOM 961 C CA . GLU A 1 124 ? -13.406 3.385 -14.008 1 94.19 124 GLU A CA 1
ATOM 962 C C . GLU A 1 124 ? -14.617 2.496 -13.75 1 94.19 124 GLU A C 1
ATOM 964 O O . GLU A 1 124 ? -15.695 2.74 -14.297 1 94.19 124 GLU A O 1
ATOM 969 N N . VAL A 1 125 ? -14.445 1.441 -12.984 1 94.25 125 VAL A N 1
ATOM 970 C CA . VAL A 1 125 ? -15.555 0.573 -12.602 1 94.25 125 VAL A CA 1
ATOM 971 C C . VAL A 1 125 ? -16.484 1.312 -11.641 1 94.25 125 VAL A C 1
ATOM 973 O O . VAL A 1 125 ? -17.625 0.903 -11.43 1 94.25 125 VAL A O 1
ATOM 976 N N . GLY A 1 126 ? -16 2.395 -11.055 1 93.69 126 GLY A N 1
ATOM 977 C CA . GLY A 1 126 ? -16.797 3.188 -10.125 1 93.69 126 GLY A CA 1
ATOM 978 C C . GLY A 1 126 ? -16.438 2.932 -8.672 1 93.69 126 GLY A C 1
ATOM 979 O O . GLY A 1 126 ? -17.25 3.207 -7.777 1 93.69 126 GLY A O 1
ATOM 980 N N . LEU A 1 127 ? -15.344 2.354 -8.445 1 95.69 127 LEU A N 1
ATOM 981 C CA . LEU A 1 127 ? -14.938 2.008 -7.086 1 95.69 127 LEU A CA 1
ATOM 982 C C . LEU A 1 127 ? -14.023 3.08 -6.5 1 95.69 127 LEU A C 1
ATOM 984 O O . LEU A 1 127 ? -13.25 3.707 -7.227 1 95.69 127 LEU A O 1
ATOM 988 N N . ASN A 1 128 ? -14.109 3.252 -5.234 1 94.31 128 ASN A N 1
ATOM 989 C CA . ASN A 1 128 ? -13.242 4.152 -4.477 1 94.31 128 ASN A CA 1
ATOM 990 C C . ASN A 1 128 ? -12.156 3.389 -3.727 1 94.31 128 ASN A C 1
ATOM 992 O O . ASN A 1 128 ? -12.453 2.566 -2.859 1 94.31 128 ASN A O 1
ATOM 996 N N . ILE A 1 129 ? -10.977 3.703 -4.074 1 97.06 129 ILE A N 1
ATOM 997 C CA . ILE A 1 129 ? -9.867 3.02 -3.42 1 97.06 129 ILE A CA 1
ATOM 998 C C . ILE A 1 129 ? -9.617 3.635 -2.045 1 97.06 129 ILE A C 1
ATOM 1000 O O . ILE A 1 129 ? -9.242 4.805 -1.94 1 97.06 129 ILE A O 1
ATOM 1004 N N . ARG A 1 130 ? -9.789 2.877 -1.033 1 94.69 130 ARG A N 1
ATOM 1005 C CA . ARG A 1 130 ? -9.578 3.324 0.34 1 94.69 130 ARG A CA 1
ATOM 1006 C C . ARG A 1 130 ? -8.141 3.062 0.786 1 94.69 130 ARG A C 1
ATOM 1008 O O . ARG A 1 130 ? -7.578 3.832 1.564 1 94.69 130 ARG A O 1
ATOM 1015 N N . GLU A 1 131 ? -7.668 1.947 0.387 1 96.62 131 GLU A N 1
ATOM 1016 C CA . GLU A 1 131 ? -6.293 1.535 0.666 1 96.62 131 GLU A CA 1
ATOM 1017 C C . GLU A 1 131 ? -5.688 0.793 -0.522 1 96.62 131 GLU A C 1
ATOM 1019 O O . GLU A 1 131 ? -6.41 0.184 -1.314 1 96.62 131 GLU A O 1
ATOM 1024 N N . ALA A 1 132 ? -4.438 0.898 -0.623 1 98.38 132 ALA A N 1
ATOM 1025 C CA . ALA A 1 132 ? -3.693 0.147 -1.632 1 98.38 132 ALA A CA 1
ATOM 1026 C C . ALA A 1 132 ? -2.361 -0.351 -1.075 1 98.38 132 ALA A C 1
ATOM 1028 O O . ALA A 1 132 ? -1.676 0.373 -0.35 1 98.38 132 ALA A O 1
ATOM 1029 N N . HIS A 1 133 ? -2.053 -1.568 -1.336 1 97.25 133 HIS A N 1
ATOM 1030 C CA . HIS A 1 133 ? -0.803 -2.223 -0.964 1 97.25 133 HIS A CA 1
ATOM 1031 C C . HIS A 1 133 ? -0.186 -2.949 -2.154 1 97.25 133 HIS A C 1
ATOM 1033 O O . HIS A 1 133 ? -0.713 -3.969 -2.605 1 97.25 133 HIS A O 1
ATOM 1039 N N . VAL A 1 134 ? 0.862 -2.414 -2.604 1 98.19 134 VAL A N 1
ATOM 1040 C CA . VAL A 1 134 ? 1.479 -2.918 -3.826 1 98.19 134 VAL A CA 1
ATOM 1041 C C . VAL A 1 134 ? 2.908 -3.369 -3.537 1 98.19 134 VAL A C 1
ATOM 1043 O O . VAL A 1 134 ? 3.674 -2.65 -2.893 1 98.19 134 VAL A O 1
ATOM 1046 N N . TYR A 1 135 ? 3.256 -4.562 -4.008 1 97 135 TYR A N 1
ATOM 1047 C CA . TYR A 1 135 ? 4.582 -5.137 -3.818 1 97 135 TYR A CA 1
ATOM 1048 C C . TYR A 1 135 ? 5.121 -5.711 -5.121 1 97 135 TYR A C 1
ATOM 1050 O O . TYR A 1 135 ? 4.418 -6.441 -5.824 1 97 135 TYR A O 1
ATOM 1058 N N . SER A 1 136 ? 6.312 -5.34 -5.414 1 96.12 136 SER A N 1
ATOM 1059 C CA . SER A 1 136 ? 7.012 -6.02 -6.5 1 96.12 136 SER A CA 1
ATOM 1060 C C . SER A 1 136 ? 7.855 -7.176 -5.977 1 96.12 136 SER A C 1
ATOM 1062 O O . SER A 1 136 ? 8.664 -6.996 -5.059 1 96.12 136 SER A O 1
ATOM 1064 N N . THR A 1 137 ? 7.68 -8.336 -6.531 1 94.75 137 THR A N 1
ATOM 1065 C CA . THR A 1 137 ? 8.445 -9.5 -6.09 1 94.75 137 THR A CA 1
ATOM 1066 C C . THR A 1 137 ? 9.812 -9.531 -6.766 1 94.75 137 THR A C 1
ATOM 1068 O O . THR A 1 137 ? 10.047 -8.82 -7.746 1 94.75 137 THR A O 1
ATOM 1071 N N . LEU A 1 138 ? 10.656 -10.359 -6.273 1 90.06 138 LEU A N 1
ATOM 1072 C CA . LEU A 1 138 ? 12.008 -10.516 -6.812 1 90.06 138 LEU A CA 1
ATOM 1073 C C . LEU A 1 138 ? 11.961 -11.102 -8.219 1 90.06 138 LEU A C 1
ATOM 1075 O O . LEU A 1 138 ? 12.828 -10.805 -9.047 1 90.06 138 LEU A O 1
ATOM 1079 N N . ASP A 1 139 ? 10.977 -11.906 -8.453 1 91.88 139 ASP A N 1
ATOM 1080 C CA . ASP A 1 139 ? 10.867 -12.555 -9.75 1 91.88 139 ASP A CA 1
ATOM 1081 C C . ASP A 1 139 ? 9.961 -11.758 -10.688 1 91.88 139 ASP A C 1
ATOM 1083 O O . ASP A 1 139 ? 9.344 -12.32 -11.594 1 91.88 139 ASP A O 1
ATOM 1087 N N . ALA A 1 140 ? 9.68 -10.539 -10.484 1 92.62 140 ALA A N 1
ATOM 1088 C CA . ALA A 1 140 ? 9.156 -9.523 -11.391 1 92.62 140 ALA A CA 1
ATOM 1089 C C . ALA A 1 140 ? 7.633 -9.602 -11.492 1 92.62 140 ALA A C 1
ATOM 1091 O O . ALA A 1 140 ? 7.059 -9.305 -12.547 1 92.62 140 ALA A O 1
ATOM 1092 N N . PHE A 1 141 ? 7.031 -10.07 -10.477 1 96.62 141 PHE A N 1
ATOM 1093 C CA . PHE A 1 141 ? 5.578 -9.984 -10.406 1 96.62 141 PHE A CA 1
ATOM 1094 C C . PHE A 1 141 ? 5.145 -8.797 -9.555 1 96.62 141 PHE A C 1
ATOM 1096 O O . PHE A 1 141 ? 5.906 -8.312 -8.719 1 96.62 141 PHE A O 1
ATOM 1103 N N . SER A 1 142 ? 4.012 -8.375 -9.891 1 97.62 142 SER A N 1
ATOM 1104 C CA . SER A 1 142 ? 3.369 -7.348 -9.07 1 97.62 142 SER A CA 1
ATOM 1105 C C . SER A 1 142 ? 2.182 -7.918 -8.305 1 97.62 142 SER A C 1
ATOM 1107 O O . SER A 1 142 ? 1.327 -8.594 -8.883 1 97.62 142 SER A O 1
ATOM 1109 N N . LEU A 1 143 ? 2.199 -7.727 -7.035 1 98.12 143 LEU A N 1
ATOM 1110 C CA . LEU A 1 143 ? 1.062 -8.008 -6.168 1 98.12 143 LEU A CA 1
ATOM 1111 C C . LEU A 1 143 ? 0.396 -6.711 -5.711 1 98.12 143 LEU A C 1
ATOM 1113 O O . LEU A 1 143 ? 0.955 -5.973 -4.895 1 98.12 143 LEU A O 1
ATOM 1117 N N . SER A 1 144 ? -0.777 -6.438 -6.273 1 98.44 144 SER A N 1
ATOM 1118 C CA . SER A 1 144 ? -1.486 -5.199 -5.973 1 98.44 144 SER A CA 1
ATOM 1119 C C . SER A 1 144 ? -2.797 -5.477 -5.242 1 98.44 144 SER A C 1
ATOM 1121 O O . SER A 1 144 ? -3.699 -6.109 -5.793 1 98.44 144 SER A O 1
ATOM 1123 N N . VAL A 1 145 ? -2.891 -5.023 -4.035 1 98.12 145 VAL A N 1
ATOM 1124 C CA . VAL A 1 145 ? -4.078 -5.207 -3.203 1 98.12 145 VAL A CA 1
ATOM 1125 C C . VAL A 1 145 ? -4.801 -3.875 -3.031 1 98.12 145 VAL A C 1
ATOM 1127 O O . VAL A 1 145 ? -4.215 -2.902 -2.545 1 98.12 145 VAL A O 1
ATOM 1130 N N . PHE A 1 146 ? -6.059 -3.824 -3.439 1 98 146 PHE A N 1
ATOM 1131 C CA . PHE A 1 146 ? -6.883 -2.631 -3.297 1 98 146 PHE A CA 1
ATOM 1132 C C . PHE A 1 146 ? -8.078 -2.904 -2.391 1 98 146 PHE A C 1
ATOM 1134 O O . PHE A 1 146 ? -8.82 -3.863 -2.607 1 98 146 PHE A O 1
ATOM 1141 N N . LEU A 1 147 ? -8.203 -2.146 -1.341 1 96.62 147 LEU A N 1
ATOM 1142 C CA . LEU A 1 147 ? -9.438 -2.107 -0.573 1 96.62 147 LEU A CA 1
ATOM 1143 C C . LEU A 1 147 ? -10.352 -0.992 -1.073 1 96.62 147 LEU A C 1
ATOM 1145 O O . LEU A 1 147 ? -9.969 0.18 -1.064 1 96.62 147 LEU A O 1
ATOM 1149 N N . VAL A 1 148 ? -11.555 -1.404 -1.511 1 96.31 148 VAL A N 1
ATOM 1150 C CA . VAL A 1 148 ? -12.391 -0.449 -2.232 1 96.31 148 VAL A CA 1
ATOM 1151 C C . VAL A 1 148 ? -13.805 -0.449 -1.646 1 96.31 148 VAL A C 1
ATOM 1153 O O . VAL A 1 148 ? -14.219 -1.427 -1.021 1 96.31 148 VAL A O 1
ATOM 1156 N N . ASP A 1 149 ? -14.445 0.657 -1.838 1 93.44 149 ASP A N 1
ATOM 1157 C CA . ASP A 1 149 ? -15.891 0.721 -1.619 1 93.44 149 ASP A CA 1
ATOM 1158 C C . ASP A 1 149 ? -16.609 1.268 -2.852 1 93.44 149 ASP A C 1
ATOM 1160 O O . ASP A 1 149 ? -15.969 1.586 -3.857 1 93.44 149 ASP A O 1
ATOM 1164 N N . GLY A 1 150 ? -17.969 1.138 -2.844 1 91.69 150 GLY A N 1
ATOM 1165 C CA . GLY A 1 150 ? -18.766 1.601 -3.973 1 91.69 150 GLY A CA 1
ATOM 1166 C C . GLY A 1 150 ? -19.578 0.498 -4.625 1 91.69 150 GLY A C 1
ATOM 1167 O O . GLY A 1 150 ? -20.531 0.772 -5.352 1 91.69 150 GLY A O 1
ATOM 1168 N N . TRP A 1 151 ? -19.094 -0.771 -4.426 1 88.88 151 TRP A N 1
ATOM 1169 C CA . TRP A 1 151 ? -19.875 -1.896 -4.918 1 88.88 151 TRP A CA 1
ATOM 1170 C C . TRP A 1 151 ? -21.016 -2.223 -3.955 1 88.88 151 TRP A C 1
ATOM 1172 O O . TRP A 1 151 ? -20.781 -2.488 -2.775 1 88.88 151 TRP A O 1
ATOM 1182 N N . ASN A 1 152 ? -22.203 -2.146 -4.391 1 84.31 152 ASN A N 1
ATOM 1183 C CA . ASN A 1 152 ? -23.375 -2.135 -3.52 1 84.31 152 ASN A CA 1
ATOM 1184 C C . ASN A 1 152 ? -23.828 -3.549 -3.166 1 84.31 152 ASN A C 1
ATOM 1186 O O . ASN A 1 152 ? -24.891 -3.734 -2.566 1 84.31 152 ASN A O 1
ATOM 1190 N N . LYS A 1 153 ? -23.109 -4.578 -3.541 1 85.31 153 LYS A N 1
ATOM 1191 C CA . LYS A 1 153 ? -23.453 -5.953 -3.184 1 85.31 153 LYS A CA 1
ATOM 1192 C C . LYS A 1 153 ? -22.328 -6.594 -2.359 1 85.31 153 LYS A C 1
ATOM 1194 O O . LYS A 1 153 ? -21.156 -6.301 -2.566 1 85.31 153 LYS A O 1
ATOM 1199 N N . GLU A 1 154 ? -22.75 -7.441 -1.454 1 81.62 154 GLU A N 1
ATOM 1200 C CA . GLU A 1 154 ? -21.781 -8.18 -0.655 1 81.62 154 GLU A CA 1
ATOM 1201 C C . GLU A 1 154 ? -21.047 -9.219 -1.498 1 81.62 154 GLU A C 1
ATOM 1203 O O . GLU A 1 154 ? -19.844 -9.414 -1.344 1 81.62 154 GLU A O 1
ATOM 1208 N N . GLU A 1 155 ? -21.828 -9.781 -2.34 1 81.94 155 GLU A N 1
ATOM 1209 C CA . GLU A 1 155 ? -21.25 -10.828 -3.176 1 81.94 155 GLU A CA 1
ATOM 1210 C C . GLU A 1 155 ? -20.234 -10.25 -4.156 1 81.94 155 GLU A C 1
ATOM 1212 O O . GLU A 1 155 ? -20.531 -9.273 -4.859 1 81.94 155 GLU A O 1
ATOM 1217 N N . ALA A 1 156 ? -19.047 -10.859 -4.199 1 87.75 156 ALA A N 1
ATOM 1218 C CA . ALA A 1 156 ? -17.938 -10.312 -4.969 1 87.75 156 ALA A CA 1
ATOM 1219 C C . ALA A 1 156 ? -17.938 -10.859 -6.395 1 87.75 156 ALA A C 1
ATOM 1221 O O . ALA A 1 156 ? -17.141 -10.422 -7.227 1 87.75 156 ALA A O 1
ATOM 1222 N N . GLY A 1 157 ? -18.844 -11.812 -6.648 1 89.88 157 GLY A N 1
ATOM 1223 C CA . GLY A 1 157 ? -18.875 -12.391 -7.98 1 89.88 157 GLY A CA 1
ATOM 1224 C C . GLY A 1 157 ? -19.125 -11.367 -9.07 1 89.88 157 GLY A C 1
ATOM 1225 O O . GLY A 1 157 ? -18.438 -11.359 -10.094 1 89.88 157 GLY A O 1
ATOM 1226 N N . GLY A 1 158 ? -20.141 -10.531 -8.883 1 92 158 GLY A N 1
ATOM 1227 C CA . GLY A 1 158 ? -20.422 -9.477 -9.836 1 92 158 GLY A CA 1
ATOM 1228 C C . GLY A 1 158 ? -19.281 -8.484 -9.984 1 92 158 GLY A C 1
ATOM 1229 O O . GLY A 1 158 ? -18.969 -8.039 -11.094 1 92 158 GLY A O 1
ATOM 1230 N N . LEU A 1 159 ? -18.672 -8.172 -8.867 1 94 159 LEU A N 1
ATOM 1231 C CA . LEU A 1 159 ? -17.516 -7.273 -8.883 1 94 159 LEU A CA 1
ATOM 1232 C C . LEU A 1 159 ? -16.375 -7.867 -9.688 1 94 159 LEU A C 1
ATOM 1234 O O . LEU A 1 159 ? -15.766 -7.184 -10.516 1 94 159 LEU A O 1
ATOM 1238 N N . LEU A 1 160 ? -16.125 -9.125 -9.43 1 95.62 160 LEU A N 1
ATOM 1239 C CA . LEU A 1 160 ? -15.055 -9.812 -10.141 1 95.62 160 LEU A CA 1
ATOM 1240 C C . LEU A 1 160 ? -15.312 -9.812 -11.648 1 95.62 160 LEU A C 1
ATOM 1242 O O . LEU A 1 160 ? -14.398 -9.57 -12.438 1 95.62 160 LEU A O 1
ATOM 1246 N N . LYS A 1 161 ? -16.531 -10.055 -12 1 95.38 161 LYS A N 1
ATOM 1247 C CA . LYS A 1 161 ? -16.891 -10.047 -13.414 1 95.38 161 LYS A CA 1
ATOM 1248 C C . LYS A 1 161 ? -16.672 -8.672 -14.031 1 95.38 161 LYS A C 1
ATOM 1250 O O . LYS A 1 161 ? -16.109 -8.562 -15.125 1 95.38 161 LYS A O 1
ATOM 1255 N N . ALA A 1 162 ? -17.062 -7.645 -13.328 1 94.94 162 ALA A N 1
ATOM 1256 C CA . ALA A 1 162 ? -16.906 -6.277 -13.812 1 94.94 162 ALA A CA 1
ATOM 1257 C C . ALA A 1 162 ? -15.43 -5.93 -14.008 1 94.94 162 ALA A C 1
ATOM 1259 O O . ALA A 1 162 ? -15.055 -5.332 -15.016 1 94.94 162 ALA A O 1
ATOM 1260 N N . ILE A 1 163 ? -14.594 -6.324 -13.062 1 96.06 163 ILE A N 1
ATOM 1261 C CA . ILE A 1 163 ? -13.164 -6.035 -13.109 1 96.06 163 ILE A CA 1
ATOM 1262 C C . ILE A 1 163 ? -12.523 -6.805 -14.266 1 96.06 163 ILE A C 1
ATOM 1264 O O . ILE A 1 163 ? -11.711 -6.258 -15.016 1 96.06 163 ILE A O 1
ATOM 1268 N N . LYS A 1 164 ? -12.883 -8.078 -14.414 1 95.19 164 LYS A N 1
ATOM 1269 C CA . LYS A 1 164 ? -12.32 -8.914 -15.469 1 95.19 164 LYS A CA 1
ATOM 1270 C C . LYS A 1 164 ? -12.648 -8.359 -16.844 1 95.19 164 LYS A C 1
ATOM 1272 O O . LYS A 1 164 ? -11.812 -8.414 -17.766 1 95.19 164 LYS A O 1
ATOM 1277 N N . GLU A 1 165 ? -13.805 -7.836 -17 1 95.25 165 GLU A N 1
ATOM 1278 C CA . GLU A 1 165 ? -14.18 -7.215 -18.266 1 95.25 165 GLU A CA 1
ATOM 1279 C C . GLU A 1 165 ? -13.273 -6.031 -18.594 1 95.25 165 GLU A C 1
ATOM 1281 O O . GLU A 1 165 ? -12.844 -5.871 -19.734 1 95.25 165 GLU A O 1
ATOM 1286 N N . LYS A 1 166 ? -13.016 -5.238 -17.562 1 94.19 166 LYS A N 1
ATOM 1287 C CA . LYS A 1 166 ? -12.133 -4.09 -17.766 1 94.19 166 LYS A CA 1
ATOM 1288 C C . LYS A 1 166 ? -10.703 -4.539 -18.047 1 94.19 166 LYS A C 1
ATOM 1290 O O . LYS A 1 166 ? -9.992 -3.908 -18.844 1 94.19 166 LYS A O 1
ATOM 1295 N N . VAL A 1 167 ? -10.312 -5.602 -17.438 1 93.31 167 VAL A N 1
ATOM 1296 C CA . VAL A 1 167 ? -8.969 -6.129 -17.609 1 93.31 167 VAL A CA 1
ATOM 1297 C C . VAL A 1 167 ? -8.789 -6.637 -19.047 1 93.31 167 VAL A C 1
ATOM 1299 O O . VAL A 1 167 ? -7.73 -6.445 -19.656 1 93.31 167 VAL A O 1
ATOM 1302 N N . ILE A 1 168 ? -9.82 -7.242 -19.578 1 91.44 168 ILE A N 1
ATOM 1303 C CA . ILE A 1 168 ? -9.773 -7.746 -20.953 1 91.44 168 ILE A CA 1
ATOM 1304 C C . ILE A 1 168 ? -9.562 -6.586 -21.922 1 91.44 168 ILE A C 1
ATOM 1306 O O . ILE A 1 168 ? -8.719 -6.668 -22.812 1 91.44 168 ILE A O 1
ATOM 1310 N N . VAL A 1 169 ? -10.273 -5.551 -21.688 1 91.88 169 VAL A N 1
ATOM 1311 C CA . VAL A 1 169 ? -10.148 -4.367 -22.531 1 91.88 169 VAL A CA 1
ATOM 1312 C C . VAL A 1 169 ? -8.75 -3.777 -22.391 1 91.88 169 VAL A C 1
ATOM 1314 O O . VAL A 1 169 ? -8.125 -3.4 -23.391 1 91.88 169 VAL A O 1
ATOM 1317 N N . TRP A 1 170 ? -8.32 -3.736 -21.125 1 90.88 170 TRP A N 1
ATOM 1318 C CA . TRP A 1 170 ? -6.996 -3.201 -20.828 1 90.88 170 TRP A CA 1
ATOM 1319 C C . TRP A 1 170 ? -5.914 -4.008 -21.547 1 90.88 170 TRP A C 1
ATOM 1321 O O . TRP A 1 170 ? -4.992 -3.436 -22.141 1 90.88 170 TRP A O 1
ATOM 1331 N N . LEU A 1 171 ? -6.035 -5.312 -21.578 1 89.44 171 LEU A N 1
ATOM 1332 C CA . LEU A 1 171 ? -5.07 -6.195 -22.219 1 89.44 171 LEU A CA 1
ATOM 1333 C C . LEU A 1 171 ? -5.082 -5.992 -23.734 1 89.44 171 LEU A C 1
ATOM 1335 O O . LEU A 1 171 ? -4.027 -5.988 -24.375 1 89.44 171 LEU A O 1
ATOM 1339 N N . ALA A 1 172 ? -6.23 -5.852 -24.234 1 90 172 ALA A N 1
ATOM 1340 C CA . ALA A 1 172 ? -6.371 -5.613 -25.672 1 90 172 ALA A CA 1
ATOM 1341 C C . ALA A 1 172 ? -5.691 -4.309 -26.078 1 90 172 ALA A C 1
ATOM 1343 O O . ALA A 1 172 ? -5.027 -4.242 -27.109 1 90 172 ALA A O 1
ATOM 1344 N N . ASP A 1 173 ? -5.848 -3.336 -25.234 1 87.31 173 ASP A N 1
ATOM 1345 C CA . ASP A 1 173 ? -5.23 -2.039 -25.484 1 87.31 173 ASP A CA 1
ATOM 1346 C C . ASP A 1 173 ? -3.705 -2.139 -25.422 1 87.31 173 ASP A C 1
ATOM 1348 O O . ASP A 1 173 ? -3.008 -1.489 -26.203 1 87.31 173 ASP A O 1
ATOM 1352 N N . GLN A 1 174 ? -3.186 -2.973 -24.531 1 82.25 174 GLN A N 1
ATOM 1353 C CA . GLN A 1 174 ? -1.746 -3.172 -24.406 1 82.25 174 GLN A CA 1
ATOM 1354 C C . GLN A 1 174 ? -1.168 -3.836 -25.656 1 82.25 174 GLN A C 1
ATOM 1356 O O . GLN A 1 174 ? -0.064 -3.498 -26.094 1 82.25 174 GLN A O 1
ATOM 1361 N N . MET A 1 175 ? -1.885 -4.801 -26.125 1 79.06 175 MET A N 1
ATOM 1362 C CA . MET A 1 175 ? -1.442 -5.531 -27.312 1 79.06 175 MET A CA 1
ATOM 1363 C C . MET A 1 175 ? -1.426 -4.625 -28.547 1 79.06 175 MET A C 1
ATOM 1365 O O . MET A 1 175 ? -0.537 -4.734 -29.391 1 79.06 175 MET A O 1
ATOM 1369 N N . LEU A 1 176 ? -2.338 -3.75 -28.625 1 78.06 176 LEU A N 1
ATOM 1370 C CA . LEU A 1 176 ? -2.428 -2.826 -29.75 1 78.06 176 LEU A CA 1
ATOM 1371 C C . LEU A 1 176 ? -1.286 -1.814 -29.703 1 78.06 176 LEU A C 1
ATOM 1373 O O . LEU A 1 176 ? -0.723 -1.472 -30.75 1 78.06 176 LEU A O 1
ATOM 1377 N N . ARG A 1 177 ? -0.96 -1.392 -28.547 1 72.06 177 ARG A N 1
ATOM 1378 C CA . ARG A 1 177 ? 0.111 -0.411 -28.406 1 72.06 177 ARG A CA 1
ATOM 1379 C C . ARG A 1 177 ? 1.474 -1.05 -28.641 1 72.06 177 ARG A C 1
ATOM 1381 O O . ARG A 1 177 ? 2.42 -0.37 -29.047 1 72.06 177 ARG A O 1
ATOM 1388 N N . ALA A 1 178 ? 1.58 -2.307 -28.297 1 67.88 178 ALA A N 1
ATOM 1389 C CA . ALA A 1 178 ? 2.838 -3.01 -28.547 1 67.88 178 ALA A CA 1
ATOM 1390 C C . ALA A 1 178 ? 3.072 -3.209 -30.031 1 67.88 178 ALA A C 1
ATOM 1392 O O . ALA A 1 178 ? 4.215 -3.299 -30.484 1 67.88 178 ALA A O 1
ATOM 1393 N N . THR A 1 179 ? 2.096 -3.275 -30.719 1 62.03 179 THR A N 1
ATOM 1394 C CA . THR A 1 179 ? 2.195 -3.453 -32.156 1 62.03 179 THR A CA 1
ATOM 1395 C C . THR A 1 179 ? 2.465 -2.119 -32.844 1 62.03 179 THR A C 1
ATOM 1397 O O . THR A 1 179 ? 3.076 -2.08 -33.938 1 62.03 179 THR A O 1
ATOM 1400 N N . ASP A 1 180 ? 2.199 -0.9 -32.25 1 49.47 180 ASP A N 1
ATOM 1401 C CA . ASP A 1 180 ? 2.447 0.373 -32.906 1 49.47 180 ASP A CA 1
ATOM 1402 C C . ASP A 1 180 ? 3.865 0.87 -32.656 1 49.47 180 ASP A C 1
ATOM 1404 O O . ASP A 1 180 ? 4.523 1.404 -33.531 1 49.47 180 ASP A O 1
ATOM 1408 N N . MET B 1 1 ? -13.18 -0.998 6.684 1 52.81 1 MET B N 1
ATOM 1409 C CA . MET B 1 1 ? -12.523 -1.535 7.871 1 52.81 1 MET B CA 1
ATOM 1410 C C . MET B 1 1 ? -13.07 -0.891 9.141 1 52.81 1 MET B C 1
ATOM 1412 O O . MET B 1 1 ? -13.43 0.289 9.133 1 52.81 1 MET B O 1
ATOM 1416 N N . ALA B 1 2 ? -13.445 -1.701 10.156 1 59.66 2 ALA B N 1
ATOM 1417 C CA . ALA B 1 2 ? -13.961 -1.162 11.414 1 59.66 2 ALA B CA 1
ATOM 1418 C C . ALA B 1 2 ? -13.078 -0.028 11.93 1 59.66 2 ALA B C 1
ATOM 1420 O O . ALA B 1 2 ? -11.859 -0.056 11.758 1 59.66 2 ALA B O 1
ATOM 1421 N N . PRO B 1 3 ? -13.742 0.993 12.32 1 74.69 3 PRO B N 1
ATOM 1422 C CA . PRO B 1 3 ? -12.953 2.107 12.859 1 74.69 3 PRO B CA 1
ATOM 1423 C C . PRO B 1 3 ? -12.031 1.682 14 1 74.69 3 PRO B C 1
ATOM 1425 O O . PRO B 1 3 ? -12.328 0.715 14.711 1 74.69 3 PRO B O 1
ATOM 1428 N N . VAL B 1 4 ? -10.852 2.217 14.023 1 87.19 4 VAL B N 1
ATOM 1429 C CA . VAL B 1 4 ? -9.891 1.984 15.094 1 87.19 4 VAL B CA 1
ATOM 1430 C C . VAL B 1 4 ? -10.477 2.449 16.422 1 87.19 4 VAL B C 1
ATOM 1432 O O . VAL B 1 4 ? -10.938 3.586 16.547 1 87.19 4 VAL B O 1
ATOM 1435 N N . THR B 1 5 ? -10.578 1.562 17.344 1 89.75 5 THR B N 1
ATOM 1436 C CA . THR B 1 5 ? -11.102 1.895 18.672 1 89.75 5 THR B CA 1
ATOM 1437 C C . THR B 1 5 ? -10.086 2.701 19.469 1 89.75 5 THR B C 1
ATOM 1439 O O . THR B 1 5 ? -8.898 2.734 19.125 1 89.75 5 THR B O 1
ATOM 1442 N N . GLU B 1 6 ? -10.578 3.287 20.516 1 91.06 6 GLU B N 1
ATOM 1443 C CA . GLU B 1 6 ? -9.695 4.059 21.391 1 91.06 6 GLU B CA 1
ATOM 1444 C C . GLU B 1 6 ? -8.617 3.176 22 1 91.06 6 GLU B C 1
ATOM 1446 O O . GLU B 1 6 ? -7.457 3.584 22.109 1 91.06 6 GLU B O 1
ATOM 1451 N N . ASP B 1 7 ? -8.961 2.002 22.344 1 93.31 7 ASP B N 1
ATOM 1452 C CA . ASP B 1 7 ? -8.016 1.078 22.969 1 93.31 7 ASP B CA 1
ATOM 1453 C C . ASP B 1 7 ? -6.953 0.625 21.969 1 93.31 7 ASP B C 1
ATOM 1455 O O . ASP B 1 7 ? -5.781 0.497 22.312 1 93.31 7 ASP B O 1
ATOM 1459 N N . GLU B 1 8 ? -7.387 0.422 20.828 1 92.81 8 GLU B N 1
ATOM 1460 C CA . GLU B 1 8 ? -6.453 0.017 19.781 1 92.81 8 GLU B CA 1
ATOM 1461 C C . GLU B 1 8 ? -5.453 1.129 19.469 1 92.81 8 GLU B C 1
ATOM 1463 O O . GLU B 1 8 ? -4.258 0.875 19.312 1 92.81 8 GLU B O 1
ATOM 1468 N N . ALA B 1 9 ? -6.027 2.328 19.422 1 94.56 9 ALA B N 1
ATOM 1469 C CA . ALA B 1 9 ? -5.172 3.48 19.141 1 94.56 9 ALA B CA 1
ATOM 1470 C C . ALA B 1 9 ? -4.168 3.699 20.281 1 94.56 9 ALA B C 1
ATOM 1472 O O . ALA B 1 9 ? -2.99 3.969 20.031 1 94.56 9 ALA B O 1
ATOM 1473 N N . ALA B 1 10 ? -4.68 3.537 21.438 1 94.69 10 ALA B N 1
ATOM 1474 C CA . ALA B 1 10 ? -3.826 3.721 22.609 1 94.69 10 ALA B CA 1
ATOM 1475 C C . ALA B 1 10 ? -2.719 2.67 22.641 1 94.69 10 ALA B C 1
ATOM 1477 O O . ALA B 1 10 ? -1.562 2.99 22.922 1 94.69 10 ALA B O 1
ATOM 1478 N N . ALA B 1 11 ? -3.029 1.464 22.375 1 94.62 11 ALA B N 1
ATOM 1479 C CA . ALA B 1 11 ? -2.051 0.38 22.375 1 94.62 11 ALA B CA 1
ATOM 1480 C C . ALA B 1 11 ? -0.988 0.597 21.312 1 94.62 11 ALA B C 1
ATOM 1482 O O . ALA B 1 11 ? 0.204 0.408 21.562 1 94.62 11 ALA B O 1
ATOM 1483 N N . ALA B 1 12 ? -1.456 1.006 20.172 1 94.19 12 ALA B N 1
ATOM 1484 C CA . ALA B 1 12 ? -0.523 1.269 19.078 1 94.19 12 ALA B CA 1
ATOM 1485 C C . ALA B 1 12 ? 0.404 2.434 19.406 1 94.19 12 ALA B C 1
ATOM 1487 O O . ALA B 1 12 ? 1.613 2.359 19.188 1 94.19 12 ALA B O 1
ATOM 1488 N N . ALA B 1 13 ? -0.178 3.443 19.953 1 94.38 13 ALA B N 1
ATOM 1489 C CA . ALA B 1 13 ? 0.607 4.613 20.344 1 94.38 13 ALA B CA 1
ATOM 1490 C C . ALA B 1 13 ? 1.678 4.238 21.359 1 94.38 13 ALA B C 1
ATOM 1492 O O . ALA B 1 13 ? 2.82 4.691 21.266 1 94.38 13 ALA B O 1
ATOM 1493 N N . GLU B 1 14 ? 1.299 3.41 22.25 1 92.25 14 GLU B N 1
ATOM 1494 C CA . GLU B 1 14 ? 2.234 2.971 23.297 1 92.25 14 GLU B CA 1
ATOM 1495 C C . GLU B 1 14 ? 3.379 2.16 22.688 1 92.25 14 GLU B C 1
ATOM 1497 O O . GLU B 1 14 ? 4.539 2.348 23.062 1 92.25 14 GLU B O 1
ATOM 1502 N N . ARG B 1 15 ? 3.064 1.292 21.844 1 91.62 15 ARG B N 1
ATOM 1503 C CA . ARG B 1 15 ? 4.082 0.466 21.203 1 91.62 15 ARG B CA 1
ATOM 1504 C C . ARG B 1 15 ? 5.07 1.325 20.422 1 91.62 15 ARG B C 1
ATOM 1506 O O . ARG B 1 15 ? 6.281 1.109 20.5 1 91.62 15 ARG B O 1
ATOM 1513 N N . ILE B 1 16 ? 4.527 2.264 19.688 1 92 16 ILE B N 1
ATOM 1514 C CA . ILE B 1 16 ? 5.371 3.148 18.891 1 92 16 ILE B CA 1
ATOM 1515 C C . ILE B 1 16 ? 6.246 3.992 19.812 1 92 16 ILE B C 1
ATOM 1517 O O . ILE B 1 16 ? 7.445 4.152 19.578 1 92 16 ILE B O 1
ATOM 1521 N N . PHE B 1 17 ? 5.621 4.496 20.859 1 90.62 17 PHE B N 1
ATOM 1522 C CA . PHE B 1 17 ? 6.34 5.336 21.812 1 90.62 17 PHE B CA 1
ATOM 1523 C C . PHE B 1 17 ? 7.5 4.57 22.438 1 90.62 17 PHE B C 1
ATOM 1525 O O . PHE B 1 17 ? 8.609 5.094 22.547 1 90.62 17 PHE B O 1
ATOM 1532 N N . GLU B 1 18 ? 7.25 3.379 22.781 1 88.25 18 GLU B N 1
ATOM 1533 C CA . GLU B 1 18 ? 8.273 2.543 23.406 1 88.25 18 GLU B CA 1
ATOM 1534 C C . GLU B 1 18 ? 9.43 2.283 22.438 1 88.25 18 GLU B C 1
ATOM 1536 O O . GLU B 1 18 ? 10.594 2.318 22.828 1 88.25 18 GLU B O 1
ATOM 1541 N N . ARG B 1 19 ? 9.141 2.061 21.281 1 87.94 19 ARG B N 1
ATOM 1542 C CA . ARG B 1 19 ? 10.164 1.795 20.266 1 87.94 19 ARG B CA 1
ATOM 1543 C C . ARG B 1 19 ? 11.023 3.031 20.016 1 87.94 19 ARG B C 1
ATOM 1545 O O . ARG B 1 19 ? 12.234 2.924 19.828 1 87.94 19 ARG B O 1
ATOM 1552 N N . LEU B 1 20 ? 10.352 4.129 19.953 1 87 20 LEU B N 1
ATOM 1553 C CA . LEU B 1 20 ? 11.07 5.379 19.75 1 87 20 LEU B CA 1
ATOM 1554 C C . LEU B 1 20 ? 11.977 5.684 20.938 1 87 20 LEU B C 1
ATOM 1556 O O . LEU B 1 20 ? 13.086 6.188 20.781 1 87 20 LEU B O 1
ATOM 1560 N N . ALA B 1 21 ? 11.453 5.41 22.078 1 83.5 21 ALA B N 1
ATOM 1561 C CA . ALA B 1 21 ? 12.234 5.633 23.281 1 83.5 21 ALA B CA 1
ATOM 1562 C C . ALA B 1 21 ? 13.477 4.742 23.312 1 83.5 21 ALA B C 1
ATOM 1564 O O . ALA B 1 21 ? 14.531 5.152 23.812 1 83.5 21 ALA B O 1
ATOM 1565 N N . GLU B 1 22 ? 13.352 3.596 22.734 1 81.12 22 GLU B N 1
ATOM 1566 C CA . GLU B 1 22 ? 14.477 2.666 22.703 1 81.12 22 GLU B CA 1
ATOM 1567 C C . GLU B 1 22 ? 15.516 3.104 21.672 1 81.12 22 GLU B C 1
ATOM 1569 O O . GLU B 1 22 ? 16.719 2.938 21.891 1 81.12 22 GLU B O 1
ATOM 1574 N N . SER B 1 23 ? 15.031 3.512 20.484 1 72.69 23 SER B N 1
ATOM 1575 C CA . SER B 1 23 ? 15.945 3.873 19.406 1 72.69 23 SER B CA 1
ATOM 1576 C C . SER B 1 23 ? 16.594 5.23 19.656 1 72.69 23 SER B C 1
ATOM 1578 O O . SER B 1 23 ? 17.656 5.535 19.094 1 72.69 23 SER B O 1
ATOM 1580 N N . GLY B 1 24 ? 15.695 6.34 20.203 1 66.25 24 GLY B N 1
ATOM 1581 C CA . GLY B 1 24 ? 16.156 7.719 20.281 1 66.25 24 GLY B CA 1
ATOM 1582 C C . GLY B 1 24 ? 16.297 8.211 21.703 1 66.25 24 GLY B C 1
ATOM 1583 O O . GLY B 1 24 ? 15.445 7.934 22.562 1 66.25 24 GLY B O 1
ATOM 1584 N N . GLY B 1 25 ? 17.484 8.125 22.234 1 51.41 25 GLY B N 1
ATOM 1585 C CA . GLY B 1 25 ? 17.906 8.719 23.484 1 51.41 25 GLY B CA 1
ATOM 1586 C C . GLY B 1 25 ? 16.984 9.805 23.984 1 51.41 25 GLY B C 1
ATOM 1587 O O . GLY B 1 25 ? 16.906 10.062 25.188 1 51.41 25 GLY B O 1
ATOM 1588 N N . LEU B 1 26 ? 16.594 10.766 23.016 1 52.41 26 LEU B N 1
ATOM 1589 C CA . LEU B 1 26 ? 16.203 12.062 23.547 1 52.41 26 LEU B CA 1
ATOM 1590 C C . LEU B 1 26 ? 14.711 12.109 23.828 1 52.41 26 LEU B C 1
ATOM 1592 O O . LEU B 1 26 ? 14.195 13.125 24.297 1 52.41 26 LEU B O 1
ATOM 1596 N N . LEU B 1 27 ? 13.938 11.117 23.344 1 57.38 27 LEU B N 1
ATOM 1597 C CA . LEU B 1 27 ? 12.562 11.305 23.781 1 57.38 27 LEU B CA 1
ATOM 1598 C C . LEU B 1 27 ? 12.445 11.117 25.281 1 57.38 27 LEU B C 1
ATOM 1600 O O . LEU B 1 27 ? 12.969 10.148 25.844 1 57.38 27 LEU B O 1
ATOM 1604 N N . GLN B 1 28 ? 12.359 12.195 25.953 1 55.75 28 GLN B N 1
ATOM 1605 C CA . GLN B 1 28 ? 12.148 12.055 27.391 1 55.75 28 GLN B CA 1
ATOM 1606 C C . GLN B 1 28 ? 11.047 11.047 27.688 1 55.75 28 GLN B C 1
ATOM 1608 O O . GLN B 1 28 ? 10.094 10.914 26.922 1 55.75 28 GLN B O 1
ATOM 1613 N N . GLN B 1 29 ? 11.25 10.047 28.531 1 55.81 29 GLN B N 1
ATOM 1614 C CA . GLN B 1 29 ? 10.398 8.969 29.031 1 55.81 29 GLN B CA 1
ATOM 1615 C C . GLN B 1 29 ? 8.953 9.43 29.156 1 55.81 29 GLN B C 1
ATOM 1617 O O . GLN B 1 29 ? 8.031 8.617 29.109 1 55.81 29 GLN B O 1
ATOM 1622 N N . HIS B 1 30 ? 8.836 10.875 29.328 1 61.94 30 HIS B N 1
ATOM 1623 C CA . HIS B 1 30 ? 7.477 11.258 29.688 1 61.94 30 HIS B CA 1
ATOM 1624 C C . HIS B 1 30 ? 6.914 12.281 28.703 1 61.94 30 HIS B C 1
ATOM 1626 O O . HIS B 1 30 ? 6.262 13.25 29.109 1 61.94 30 HIS B O 1
ATOM 1632 N N . ASP B 1 31 ? 7.184 12.031 27.406 1 80.62 31 ASP B N 1
ATOM 1633 C CA . ASP B 1 31 ? 6.59 13.016 26.516 1 80.62 31 ASP B CA 1
ATOM 1634 C C . ASP B 1 31 ? 5.109 12.727 26.281 1 80.62 31 ASP B C 1
ATOM 1636 O O . ASP B 1 31 ? 4.742 12.117 25.266 1 80.62 31 ASP B O 1
ATOM 1640 N N . HIS B 1 32 ? 4.258 13.148 27.281 1 85.06 32 HIS B N 1
ATOM 1641 C CA . HIS B 1 32 ? 2.814 12.945 27.266 1 85.06 32 HIS B CA 1
ATOM 1642 C C . HIS B 1 32 ? 2.182 13.594 26.031 1 85.06 32 HIS B C 1
ATOM 1644 O O . HIS B 1 32 ? 1.179 13.102 25.516 1 85.06 32 HIS B O 1
ATOM 1650 N N . GLN B 1 33 ? 2.836 14.562 25.641 1 89.69 33 GLN B N 1
ATOM 1651 C CA . GLN B 1 33 ? 2.297 15.25 24.469 1 8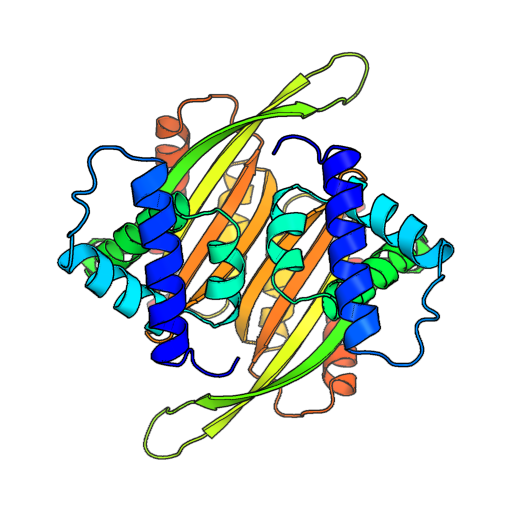9.69 33 GLN B CA 1
ATOM 1652 C C . GLN B 1 33 ? 2.434 14.391 23.219 1 89.69 33 GLN B C 1
ATOM 1654 O O . GLN B 1 33 ? 1.489 14.281 22.438 1 89.69 33 GLN B O 1
ATOM 1659 N N . LEU B 1 34 ? 3.561 13.812 23.062 1 90.75 34 LEU B N 1
ATOM 1660 C CA . LEU B 1 34 ? 3.785 12.961 21.906 1 90.75 34 LEU B CA 1
ATOM 1661 C C . LEU B 1 34 ? 2.855 11.75 21.938 1 90.75 34 LEU B C 1
ATOM 1663 O O . LEU B 1 34 ? 2.314 11.352 20.891 1 90.75 34 LEU B O 1
ATOM 1667 N N . GLN B 1 35 ? 2.697 11.227 23.094 1 90.56 35 GLN B N 1
ATOM 1668 C CA . GLN B 1 35 ? 1.802 10.086 23.234 1 90.56 35 GLN B CA 1
ATOM 1669 C C . GLN B 1 35 ? 0.38 10.445 22.828 1 90.56 35 GLN B C 1
ATOM 1671 O O . GLN B 1 35 ? -0.288 9.664 22.141 1 90.56 35 GLN B O 1
ATOM 1676 N N . ARG B 1 36 ? -0.012 11.586 23.281 1 93.25 36 ARG B N 1
ATOM 1677 C CA . ARG B 1 36 ? -1.343 12.062 22.922 1 93.25 36 ARG B CA 1
ATOM 1678 C C . ARG B 1 36 ? -1.455 12.266 21.406 1 93.25 36 ARG B C 1
ATOM 1680 O O . ARG B 1 36 ? -2.449 11.875 20.797 1 93.25 36 ARG B O 1
ATOM 1687 N N . GLN B 1 37 ? -0.451 12.805 20.812 1 94 37 GLN B N 1
ATOM 1688 C CA . GLN B 1 37 ? -0.438 13.039 19.375 1 94 37 GLN B CA 1
ATOM 1689 C C . GLN B 1 37 ? -0.499 11.727 18.594 1 94 37 GLN B C 1
ATOM 1691 O O . GLN B 1 37 ? -1.208 11.625 17.594 1 94 37 GLN B O 1
ATOM 1696 N N . LEU B 1 38 ? 0.225 10.766 19.094 1 95 38 LEU B N 1
ATOM 1697 C CA . LEU B 1 38 ? 0.245 9.453 18.453 1 95 38 LEU B CA 1
ATOM 1698 C C . LEU B 1 38 ? -1.124 8.789 18.531 1 95 38 LEU B C 1
ATOM 1700 O O . LEU B 1 38 ? -1.586 8.188 17.547 1 95 38 LEU B O 1
ATOM 1704 N N . ARG B 1 39 ? -1.774 8.938 19.641 1 95.12 39 ARG B N 1
ATOM 1705 C CA . ARG B 1 39 ? -3.105 8.367 19.812 1 95.12 39 ARG B CA 1
ATOM 1706 C C . ARG B 1 39 ? -4.098 8.984 18.828 1 95.12 39 ARG B C 1
ATOM 1708 O O . ARG B 1 39 ? -4.859 8.266 18.172 1 95.12 39 ARG B O 1
ATOM 1715 N N . LEU B 1 40 ? -4.059 10.258 18.734 1 94.75 40 LEU B N 1
ATOM 1716 C CA . LEU B 1 40 ? -4.949 10.969 17.828 1 94.75 40 LEU B CA 1
ATOM 1717 C C . LEU B 1 40 ? -4.648 10.617 16.391 1 94.75 40 LEU B C 1
ATOM 1719 O O . LEU B 1 40 ? -5.566 10.469 15.57 1 94.75 40 LEU B O 1
ATOM 1723 N N . HIS B 1 41 ? -3.379 10.438 16.109 1 96.06 41 HIS B N 1
ATOM 1724 C CA . HIS B 1 41 ? -2.961 10.031 14.781 1 96.06 41 HIS B CA 1
ATOM 1725 C C . HIS B 1 41 ? -3.545 8.68 14.406 1 96.06 41 HIS B C 1
ATOM 1727 O O . HIS B 1 41 ? -4.176 8.539 13.352 1 96.06 41 HIS B O 1
ATOM 1733 N N . PHE B 1 42 ? -3.453 7.738 15.273 1 96.31 42 PHE B N 1
ATOM 1734 C CA . PHE B 1 42 ? -3.9 6.383 14.977 1 96.31 42 PHE B CA 1
ATOM 1735 C C . PHE B 1 42 ? -5.422 6.312 14.922 1 96.31 42 PHE B C 1
ATOM 1737 O O . PHE B 1 42 ? -5.984 5.504 14.188 1 96.31 42 PHE B O 1
ATOM 1744 N N . ARG B 1 43 ? -6.078 7.234 15.586 1 94 43 ARG B N 1
ATOM 1745 C CA . ARG B 1 43 ? -7.535 7.238 15.609 1 94 43 ARG B CA 1
ATOM 1746 C C . ARG B 1 43 ? -8.109 7.582 14.234 1 94 43 ARG B C 1
ATOM 1748 O O . ARG B 1 43 ? -9.203 7.141 13.883 1 94 43 ARG B O 1
ATOM 1755 N N . ARG B 1 44 ? -7.438 8.297 13.508 1 93.75 44 ARG B N 1
ATOM 1756 C CA . ARG B 1 44 ? -7.965 8.719 12.211 1 93.75 44 ARG B CA 1
ATOM 1757 C C . ARG B 1 44 ? -7.469 7.809 11.094 1 93.75 44 ARG B C 1
ATOM 1759 O O . ARG B 1 44 ? -7.82 8.008 9.93 1 93.75 44 ARG B O 1
ATOM 1766 N N . MET B 1 45 ? -6.602 6.828 11.445 1 95.12 45 MET B N 1
ATOM 1767 C CA . MET B 1 45 ? -6.055 5.914 10.438 1 95.12 45 MET B CA 1
ATOM 1768 C C . MET B 1 45 ? -6.855 4.617 10.391 1 95.12 45 MET B C 1
ATOM 1770 O O . MET B 1 45 ? -7.473 4.227 11.383 1 95.12 45 MET B O 1
ATOM 1774 N N . PRO B 1 46 ? -6.891 3.99 9.227 1 92.88 46 PRO B N 1
ATOM 1775 C CA . PRO B 1 46 ? -7.539 2.678 9.188 1 92.88 46 PRO B CA 1
ATOM 1776 C C . PRO B 1 46 ? -6.812 1.636 10.039 1 92.88 46 PRO B C 1
ATOM 1778 O O . PRO B 1 46 ? -5.613 1.772 10.297 1 92.88 46 PRO B O 1
ATOM 1781 N N . ALA B 1 47 ? -7.496 0.597 10.438 1 90.62 47 ALA B N 1
ATOM 1782 C CA . ALA B 1 47 ? -6.969 -0.444 11.312 1 90.62 47 ALA B CA 1
ATOM 1783 C C . ALA B 1 47 ? -5.742 -1.11 10.703 1 90.62 47 ALA B C 1
ATOM 1785 O O . ALA B 1 47 ? -4.797 -1.457 11.414 1 90.62 47 ALA B O 1
ATOM 1786 N N . ARG B 1 48 ? -5.762 -1.264 9.43 1 90.62 48 ARG B N 1
ATOM 1787 C CA . ARG B 1 48 ? -4.645 -1.917 8.75 1 90.62 48 ARG B CA 1
ATOM 1788 C C . ARG B 1 48 ? -3.363 -1.107 8.898 1 90.62 48 ARG B C 1
ATOM 1790 O O . ARG B 1 48 ? -2.271 -1.674 8.977 1 90.62 48 ARG B O 1
ATOM 1797 N N . TYR B 1 49 ? -3.486 0.192 8.922 1 94.75 49 TYR B N 1
ATOM 1798 C CA . TYR B 1 49 ? -2.32 1.046 9.125 1 94.75 49 TYR B CA 1
ATOM 1799 C C . TYR B 1 49 ? -1.65 0.744 10.461 1 94.75 49 TYR B C 1
ATOM 1801 O O . TYR B 1 49 ? -0.421 0.691 10.547 1 94.75 49 TYR B O 1
ATOM 1809 N N . LEU B 1 50 ? -2.459 0.556 11.523 1 92.38 50 LEU B N 1
ATOM 1810 C CA . LEU B 1 50 ? -1.912 0.235 12.836 1 92.38 50 LEU B CA 1
ATOM 1811 C C . LEU B 1 50 ? -1.091 -1.049 12.789 1 92.38 50 LEU B C 1
ATOM 1813 O O . LEU B 1 50 ? 0.04 -1.088 13.273 1 92.38 50 LEU B O 1
ATOM 1817 N N . VAL B 1 51 ? -1.625 -1.979 12.109 1 88.19 51 VAL B N 1
ATOM 1818 C CA . VAL B 1 51 ? -0.97 -3.277 12 1 88.19 51 VAL B CA 1
ATOM 1819 C C . VAL B 1 51 ? 0.321 -3.137 11.195 1 88.19 51 VAL B C 1
ATOM 1821 O O . VAL B 1 51 ? 1.369 -3.648 11.594 1 88.19 51 VAL B O 1
ATOM 1824 N N . ASP B 1 52 ? 0.26 -2.4 10.172 1 90.44 52 ASP B N 1
ATOM 1825 C CA . ASP B 1 52 ? 1.408 -2.225 9.289 1 90.44 52 ASP B CA 1
ATOM 1826 C C . ASP B 1 52 ? 2.545 -1.498 10 1 90.44 52 ASP B C 1
ATOM 1828 O O . ASP B 1 52 ? 3.715 -1.846 9.836 1 90.44 52 ASP B O 1
ATOM 1832 N N . MET B 1 53 ? 2.188 -0.545 10.836 1 89.81 53 MET B N 1
ATOM 1833 C CA . MET B 1 53 ? 3.193 0.346 11.406 1 89.81 53 MET B CA 1
ATOM 1834 C C . MET B 1 53 ? 3.775 -0.239 12.688 1 89.81 53 MET B C 1
ATOM 1836 O O . MET B 1 53 ? 4.914 0.062 13.055 1 89.81 53 MET B O 1
ATOM 1840 N N . CYS B 1 54 ? 3.07 -1.048 13.359 1 86.62 54 CYS B N 1
ATOM 1841 C CA . CYS B 1 54 ? 3.502 -1.551 14.656 1 86.62 54 CYS B CA 1
ATOM 1842 C C . CYS B 1 54 ? 4.559 -2.639 14.5 1 86.62 54 CYS B C 1
ATOM 1844 O O . CYS B 1 54 ? 5.176 -3.057 15.477 1 86.62 54 CYS B O 1
ATOM 1846 N N . GLY B 1 55 ? 4.82 -2.998 13.258 1 82.5 55 GLY B N 1
ATOM 1847 C CA . GLY B 1 55 ? 5.848 -3.996 13 1 82.5 55 GLY B CA 1
ATOM 1848 C C . GLY B 1 55 ? 7.23 -3.4 12.828 1 82.5 55 GLY B C 1
ATOM 1849 O O . GLY B 1 55 ? 8.016 -3.859 11.992 1 82.5 55 GLY B O 1
ATOM 1850 N N . GLY B 1 56 ? 7.566 -2.268 13.562 1 81.19 56 GLY B N 1
ATOM 1851 C CA . GLY B 1 56 ? 8.922 -1.742 13.531 1 81.19 56 GLY B CA 1
ATOM 1852 C C . GLY B 1 56 ? 9.07 -0.53 12.633 1 81.19 56 GLY B C 1
ATOM 1853 O O . GLY B 1 56 ? 10.164 -0.258 12.125 1 81.19 56 GLY B O 1
ATOM 1854 N N . LYS B 1 57 ? 8.102 0.171 12.477 1 89.12 57 LYS B N 1
ATOM 1855 C CA . LYS B 1 57 ? 8.148 1.328 11.586 1 89.12 57 LYS B CA 1
ATOM 1856 C C . LYS B 1 57 ? 7.855 2.619 12.352 1 89.12 57 LYS B C 1
ATOM 1858 O O . LYS B 1 57 ? 7.172 3.506 11.836 1 89.12 57 LYS B O 1
ATOM 1863 N N . ALA B 1 58 ? 8.383 2.729 13.555 1 90.44 58 ALA B N 1
ATOM 1864 C CA . ALA B 1 58 ? 8.078 3.844 14.445 1 90.44 58 ALA B CA 1
ATOM 1865 C C . ALA B 1 58 ? 8.516 5.172 13.836 1 90.44 58 ALA B C 1
ATOM 1867 O O . ALA B 1 58 ? 7.801 6.168 13.922 1 90.44 58 ALA B O 1
ATOM 1868 N N . GLU B 1 59 ? 9.602 5.211 13.219 1 89.25 59 GLU B N 1
ATOM 1869 C CA . GLU B 1 59 ? 10.109 6.445 12.633 1 89.25 59 GLU B CA 1
ATOM 1870 C C . GLU B 1 59 ? 9.219 6.914 11.484 1 89.25 59 GLU B C 1
ATOM 1872 O O . GLU B 1 59 ? 9.031 8.117 11.289 1 89.25 59 GLU B O 1
ATOM 1877 N N . GLU B 1 60 ? 8.695 5.973 10.742 1 93.25 60 GLU B N 1
ATOM 1878 C CA . GLU B 1 60 ? 7.777 6.312 9.656 1 93.25 60 GLU B CA 1
ATOM 1879 C C . GLU B 1 60 ? 6.496 6.941 10.188 1 93.25 60 GLU B C 1
ATOM 1881 O O . GLU B 1 60 ? 5.945 7.855 9.57 1 93.25 60 GLU B O 1
ATOM 1886 N N . VAL B 1 61 ? 6.082 6.426 11.312 1 95.62 61 VAL B N 1
ATOM 1887 C CA . VAL B 1 61 ? 4.867 6.949 11.93 1 95.62 61 VAL B CA 1
ATOM 1888 C C . VAL B 1 61 ? 5.055 8.43 12.266 1 95.62 61 VAL B C 1
ATOM 1890 O O . VAL B 1 61 ? 4.16 9.242 12.031 1 95.62 61 VAL B O 1
ATOM 1893 N N . LEU B 1 62 ? 6.234 8.773 12.734 1 93.75 62 LEU B N 1
ATOM 1894 C CA . LEU B 1 62 ? 6.516 10.164 13.078 1 93.75 62 LEU B CA 1
ATOM 1895 C C . LEU B 1 62 ? 6.477 11.047 11.836 1 93.75 62 LEU B C 1
ATOM 1897 O O . LEU B 1 62 ? 5.957 12.164 11.883 1 93.75 62 LEU B O 1
ATOM 1901 N N . ILE B 1 63 ? 6.98 10.523 10.789 1 95.81 63 ILE B N 1
ATOM 1902 C CA . ILE B 1 63 ? 6.965 11.25 9.531 1 95.81 63 ILE B CA 1
ATOM 1903 C C . ILE B 1 63 ? 5.523 11.453 9.07 1 95.81 63 ILE B C 1
ATOM 1905 O O . ILE B 1 63 ? 5.133 12.562 8.711 1 95.81 63 ILE B O 1
ATOM 1909 N N . HIS B 1 64 ? 4.727 10.398 9.148 1 97.62 64 HIS B N 1
ATOM 1910 C CA . HIS B 1 64 ? 3.334 10.469 8.719 1 97.62 64 HIS B CA 1
ATOM 1911 C C . HIS B 1 64 ? 2.551 11.469 9.57 1 97.62 64 HIS B C 1
ATOM 1913 O O . HIS B 1 64 ? 1.774 12.266 9.039 1 97.62 64 HIS B O 1
ATOM 1919 N N . LEU B 1 65 ? 2.82 11.383 10.852 1 96.56 65 LEU B N 1
ATOM 1920 C CA . LEU B 1 65 ? 2.164 12.281 11.797 1 96.56 65 LEU B CA 1
ATOM 1921 C C . LEU B 1 65 ? 2.439 13.734 11.445 1 96.56 65 LEU B C 1
ATOM 1923 O O . LEU B 1 65 ? 1.512 14.547 11.375 1 96.56 65 LEU B O 1
ATOM 1927 N N . GLN B 1 66 ? 3.68 14.047 11.195 1 96.25 66 GLN B N 1
ATOM 1928 C CA . GLN B 1 66 ? 4.086 15.414 10.891 1 96.25 66 GLN B CA 1
ATOM 1929 C C . GLN B 1 66 ? 3.512 15.867 9.547 1 96.25 66 GLN B C 1
ATOM 1931 O O . GLN B 1 66 ? 3.021 16.984 9.43 1 96.25 66 GLN B O 1
ATOM 1936 N N . LEU B 1 67 ? 3.537 15.039 8.562 1 97.69 67 LEU B N 1
ATOM 1937 C CA . LEU B 1 67 ? 3.07 15.391 7.23 1 97.69 67 LEU B CA 1
ATOM 1938 C C . LEU B 1 67 ? 1.563 15.625 7.223 1 97.69 67 LEU B C 1
ATOM 1940 O O . LEU B 1 67 ? 1.073 16.531 6.555 1 97.69 67 LEU B O 1
ATOM 1944 N N . LEU B 1 68 ? 0.86 14.812 7.934 1 97.25 68 LEU B N 1
ATOM 1945 C CA . LEU B 1 68 ? -0.584 14.992 8.031 1 97.25 68 LEU B CA 1
ATOM 1946 C C . LEU B 1 68 ? -0.924 16.281 8.766 1 97.25 68 LEU B C 1
ATOM 1948 O O . LEU B 1 68 ? -1.872 16.984 8.391 1 97.25 68 LEU B O 1
ATOM 1952 N N . ALA B 1 69 ? -0.137 16.547 9.812 1 95.62 69 ALA B N 1
ATOM 1953 C CA . ALA B 1 69 ? -0.329 17.812 10.531 1 95.62 69 ALA B CA 1
ATOM 1954 C C . ALA B 1 69 ? -0.086 19 9.609 1 95.62 69 ALA B C 1
ATOM 1956 O O . ALA B 1 69 ? -0.852 19.969 9.625 1 95.62 69 ALA B O 1
ATOM 1957 N N . ASP B 1 70 ? 0.96 18.922 8.82 1 96.38 70 ASP B N 1
ATOM 1958 C CA . ASP B 1 70 ? 1.292 19.984 7.875 1 96.38 70 ASP B CA 1
ATOM 1959 C C . ASP B 1 70 ? 0.179 20.188 6.848 1 96.38 70 ASP B C 1
ATOM 1961 O O . ASP B 1 70 ? -0.108 21.312 6.438 1 96.38 70 ASP B O 1
ATOM 1965 N N . CYS B 1 71 ? -0.424 19.141 6.469 1 96.06 71 CYS B N 1
ATOM 1966 C CA . CYS B 1 71 ? -1.434 19.156 5.418 1 96.06 71 CYS B CA 1
ATOM 1967 C C . CYS B 1 71 ? -2.752 19.719 5.934 1 96.06 71 CYS B C 1
ATOM 1969 O O . CYS B 1 71 ? -3.652 20.031 5.152 1 96.06 71 CYS B O 1
ATOM 1971 N N . ALA B 1 72 ? -2.92 19.797 7.262 1 93.56 72 ALA B N 1
ATOM 1972 C CA . ALA B 1 72 ? -4.129 20.375 7.844 1 93.56 72 ALA B CA 1
ATOM 1973 C C . ALA B 1 72 ? -4.32 21.812 7.383 1 93.56 72 ALA B C 1
ATOM 1975 O O . ALA B 1 72 ? -5.453 22.281 7.25 1 93.56 72 ALA B O 1
ATOM 1976 N N . ASP B 1 73 ? -3.191 22.438 7.121 1 94.62 73 ASP B N 1
ATOM 1977 C CA . ASP B 1 73 ? -3.234 23.781 6.555 1 94.62 73 ASP B CA 1
ATOM 1978 C C . ASP B 1 73 ? -3.418 23.734 5.039 1 94.62 73 ASP B C 1
ATOM 1980 O O . ASP B 1 73 ? -2.545 23.25 4.316 1 94.62 73 ASP B O 1
ATOM 1984 N N . PRO B 1 74 ? -4.496 24.281 4.535 1 93.12 74 PRO B N 1
ATOM 1985 C CA . PRO B 1 74 ? -4.773 24.234 3.098 1 93.12 74 PRO B CA 1
ATOM 1986 C C . PRO B 1 74 ? -3.676 24.891 2.266 1 93.12 74 PRO B C 1
ATOM 1988 O O . PRO B 1 74 ? -3.471 24.531 1.105 1 93.12 74 PRO B O 1
ATOM 1991 N N . ALA B 1 75 ? -2.939 25.797 2.785 1 93.44 75 ALA B N 1
ATOM 1992 C CA . ALA B 1 75 ? -1.879 26.5 2.068 1 93.44 75 ALA B CA 1
ATOM 1993 C C . ALA B 1 75 ? -0.714 25.562 1.753 1 93.44 75 ALA B C 1
ATOM 1995 O O . ALA B 1 75 ? 0.083 25.844 0.853 1 93.44 75 ALA B O 1
ATOM 1996 N N . ASN B 1 76 ? -0.687 24.422 2.447 1 93.25 76 ASN B N 1
ATOM 1997 C CA . ASN B 1 76 ? 0.44 23.516 2.311 1 93.25 76 ASN B CA 1
ATOM 1998 C C . ASN B 1 76 ? 0.104 22.344 1.39 1 93.25 76 ASN B C 1
ATOM 2000 O O . ASN B 1 76 ? 0.966 21.516 1.09 1 93.25 76 ASN B O 1
ATOM 2004 N N . 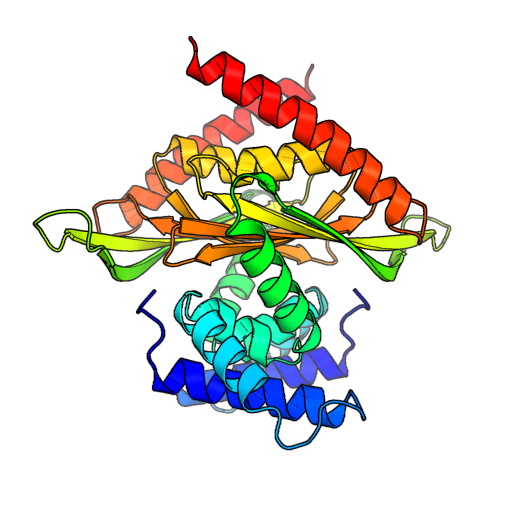ARG B 1 77 ? -1.117 22.406 0.808 1 92.5 77 ARG B N 1
ATOM 2005 C CA . ARG B 1 77 ? -1.574 21.219 0.095 1 92.5 77 ARG B CA 1
ATOM 2006 C C . ARG B 1 77 ? -1.181 21.266 -1.377 1 92.5 77 ARG B C 1
ATOM 2008 O O . ARG B 1 77 ? -1.294 22.328 -2.014 1 92.5 77 ARG B O 1
ATOM 2015 N N . PRO B 1 78 ? -0.768 20.109 -1.782 1 95.44 78 PRO B N 1
ATOM 2016 C CA . PRO B 1 78 ? -0.39 18.828 -1.174 1 95.44 78 PRO B CA 1
ATOM 2017 C C . PRO B 1 78 ? 0.987 18.875 -0.517 1 95.44 78 PRO B C 1
ATOM 2019 O O . PRO B 1 78 ? 1.842 19.672 -0.918 1 95.44 78 PRO B O 1
ATOM 2022 N N . VAL B 1 79 ? 1.162 18.109 0.46 1 97.44 79 VAL B N 1
ATOM 2023 C CA . VAL B 1 79 ? 2.467 17.969 1.1 1 97.44 79 VAL B CA 1
ATOM 2024 C C . VAL B 1 79 ? 3.213 16.781 0.498 1 97.44 79 VAL B C 1
ATOM 2026 O O . VAL B 1 79 ? 2.633 15.703 0.301 1 97.44 79 VAL B O 1
ATOM 2029 N N . VAL B 1 80 ? 4.426 17.031 0.146 1 97.25 80 VAL B N 1
ATOM 2030 C CA . VAL B 1 80 ? 5.258 15.984 -0.428 1 97.25 80 VAL B CA 1
ATOM 2031 C C . VAL B 1 80 ? 6.562 15.867 0.36 1 97.25 80 VAL B C 1
ATOM 2033 O O . VAL B 1 80 ? 7.148 16.875 0.753 1 97.25 80 VAL B O 1
ATOM 2036 N N . HIS B 1 81 ? 6.965 14.672 0.6 1 97.19 81 HIS B N 1
ATOM 2037 C CA . HIS B 1 81 ? 8.211 14.359 1.288 1 97.19 81 HIS B CA 1
ATOM 2038 C C . HIS B 1 81 ? 8.977 13.25 0.567 1 97.19 81 HIS B C 1
ATOM 2040 O O . HIS B 1 81 ? 8.375 12.32 0.033 1 97.19 81 HIS B O 1
ATOM 2046 N N . ALA B 1 82 ? 10.297 13.398 0.499 1 96.69 82 ALA B N 1
ATOM 2047 C CA . ALA B 1 82 ? 11.141 12.367 -0.104 1 96.69 82 ALA B CA 1
ATOM 2048 C C . ALA B 1 82 ? 12.375 12.102 0.75 1 96.69 82 ALA B C 1
ATOM 2050 O O . ALA B 1 82 ? 12.953 13.031 1.327 1 96.69 82 ALA B O 1
ATOM 2051 N N . ARG B 1 83 ? 12.766 10.852 0.831 1 94.81 83 ARG B N 1
ATOM 2052 C CA . ARG B 1 83 ? 14 10.516 1.536 1 94.81 83 ARG B CA 1
ATOM 2053 C C . ARG B 1 83 ? 14.648 9.273 0.937 1 94.81 83 ARG B C 1
ATOM 2055 O O . ARG B 1 83 ? 13.969 8.406 0.388 1 94.81 83 ARG B O 1
ATOM 2062 N N . PHE B 1 84 ? 15.969 9.227 1.108 1 93.94 84 PHE B N 1
ATOM 2063 C CA . PHE B 1 84 ? 16.75 8.062 0.702 1 93.94 84 PHE B CA 1
ATOM 2064 C C . PHE B 1 84 ? 16.578 6.926 1.707 1 93.94 84 PHE B C 1
ATOM 2066 O O . PHE B 1 84 ? 16.578 7.156 2.918 1 93.94 84 PHE B O 1
ATOM 2073 N N . LEU B 1 85 ? 16.359 5.742 1.193 1 91.12 85 LEU B N 1
ATOM 2074 C CA . LEU B 1 85 ? 16.188 4.609 2.098 1 91.12 85 LEU B CA 1
ATOM 2075 C C . LEU B 1 85 ? 17.438 3.727 2.1 1 91.12 85 LEU B C 1
ATOM 2077 O O . LEU B 1 85 ? 18.109 3.588 3.129 1 91.12 85 LEU B O 1
ATOM 2081 N N . LEU B 1 86 ? 17.75 3.174 0.953 1 87.38 86 LEU B N 1
ATOM 2082 C CA . LEU B 1 86 ? 18.875 2.244 0.882 1 87.38 86 LEU B CA 1
ATOM 2083 C C . LEU B 1 86 ? 19.312 2.021 -0.564 1 87.38 86 LEU B C 1
ATOM 2085 O O . LEU B 1 86 ? 18.641 2.477 -1.493 1 87.38 86 LEU B O 1
ATOM 2089 N N . THR B 1 87 ? 20.391 1.388 -0.669 1 84.44 87 THR B N 1
ATOM 2090 C CA . THR B 1 87 ? 20.906 0.947 -1.959 1 84.44 87 THR B CA 1
ATOM 2091 C C . THR B 1 87 ? 20.875 -0.575 -2.064 1 84.44 87 THR B C 1
ATOM 2093 O O . THR B 1 87 ? 21.25 -1.277 -1.123 1 84.44 87 THR B O 1
ATOM 2096 N N . ILE B 1 88 ? 20.266 -1.092 -3.133 1 81.06 88 ILE B N 1
ATOM 2097 C CA . ILE B 1 88 ? 20.172 -2.541 -3.281 1 81.06 88 ILE B CA 1
ATOM 2098 C C . ILE B 1 88 ? 20.906 -2.975 -4.543 1 81.06 88 ILE B C 1
ATOM 2100 O O . ILE B 1 88 ? 20.984 -2.227 -5.523 1 81.06 88 ILE B O 1
ATOM 2104 N N . PRO B 1 89 ? 21.516 -4.273 -4.383 1 75.19 89 PRO B N 1
ATOM 2105 C CA . PRO B 1 89 ? 22.156 -4.812 -5.586 1 75.19 89 PRO B CA 1
ATOM 2106 C C . PRO B 1 89 ? 21.156 -5.285 -6.633 1 75.19 89 PRO B C 1
ATOM 2108 O O . PRO B 1 89 ? 20.094 -5.801 -6.281 1 75.19 89 PRO B O 1
ATOM 2111 N N . SER B 1 90 ? 21.031 -4.832 -7.684 1 64.88 90 SER B N 1
ATOM 2112 C CA . SER B 1 90 ? 20.188 -5.344 -8.758 1 64.88 90 SER B CA 1
ATOM 2113 C C . SER B 1 90 ? 21.016 -6.09 -9.797 1 64.88 90 SER B C 1
ATOM 2115 O O . SER B 1 90 ? 22.047 -5.602 -10.242 1 64.88 90 SER B O 1
ATOM 2117 N N . SER B 1 91 ? 20.969 -7.535 -9.641 1 55.59 91 SER B N 1
ATOM 2118 C CA . SER B 1 91 ? 21.766 -8.344 -10.555 1 55.59 91 SER B CA 1
ATOM 2119 C C . SER B 1 91 ? 21.266 -8.227 -11.984 1 55.59 91 SER B C 1
ATOM 2121 O O . SER B 1 91 ? 20.156 -8.688 -12.289 1 55.59 91 SER B O 1
ATOM 2123 N N . SER B 1 92 ? 20.969 -7.133 -12.539 1 50.38 92 SER B N 1
ATOM 2124 C CA . SER B 1 92 ? 20.781 -7.328 -13.969 1 50.38 92 SER B CA 1
ATOM 2125 C C . SER B 1 92 ? 21.938 -8.125 -14.57 1 50.38 92 SER B C 1
ATOM 2127 O O . SER B 1 92 ? 22.906 -8.438 -13.875 1 50.38 92 SER B O 1
ATOM 2129 N N . SER B 1 93 ? 22.094 -8.086 -15.891 1 47.56 93 SER B N 1
ATOM 2130 C CA . SER B 1 93 ? 23.156 -8.797 -16.609 1 47.56 93 SER B CA 1
ATOM 2131 C C . SER B 1 93 ? 24.438 -8.812 -15.789 1 47.56 93 SER B C 1
ATOM 2133 O O . SER B 1 93 ? 24.484 -8.266 -14.688 1 47.56 93 SER B O 1
ATOM 2135 N N . SER B 1 94 ? 25.719 -8.852 -16.5 1 53.19 94 SER B N 1
ATOM 2136 C CA . SER B 1 94 ? 27.156 -9.07 -16.281 1 53.19 94 SER B CA 1
ATOM 2137 C C . SER B 1 94 ? 27.688 -8.188 -15.164 1 53.19 94 SER B C 1
ATOM 2139 O O . SER B 1 94 ? 28.828 -8.344 -14.727 1 53.19 94 SER B O 1
ATOM 2141 N N . SER B 1 95 ? 26.859 -7.133 -14.789 1 57.75 95 SER B N 1
ATOM 2142 C CA . SER B 1 95 ? 27.453 -6.227 -13.805 1 57.75 95 SER B CA 1
ATOM 2143 C C . SER B 1 95 ? 26.469 -5.938 -12.664 1 57.75 95 SER B C 1
ATOM 2145 O O . SER B 1 95 ? 25.266 -5.789 -12.891 1 57.75 95 SER B O 1
ATOM 2147 N N . ILE B 1 96 ? 26.797 -6.262 -11.414 1 62.72 96 ILE B N 1
ATOM 2148 C CA . ILE B 1 96 ? 26.078 -5.906 -10.195 1 62.72 96 ILE B CA 1
ATOM 2149 C C . ILE B 1 96 ? 25.828 -4.398 -10.156 1 62.72 96 ILE B C 1
ATOM 2151 O O . ILE B 1 96 ? 26.781 -3.611 -10.102 1 62.72 96 ILE B O 1
ATOM 2155 N N . VAL B 1 97 ? 24.688 -3.934 -10.711 1 70.38 97 VAL B N 1
ATOM 2156 C CA . VAL B 1 97 ? 24.375 -2.512 -10.609 1 70.38 97 VAL B CA 1
ATOM 2157 C C . VAL B 1 97 ? 23.625 -2.238 -9.312 1 70.38 97 VAL B C 1
ATOM 2159 O O . VAL B 1 97 ? 22.875 -3.092 -8.828 1 70.38 97 VAL B O 1
ATOM 2162 N N . ARG B 1 98 ? 24.125 -1.117 -8.617 1 80.81 98 ARG B N 1
ATOM 2163 C CA . ARG B 1 98 ? 23.484 -0.658 -7.391 1 80.81 98 ARG B CA 1
ATOM 2164 C C . ARG B 1 98 ? 22.328 0.29 -7.699 1 80.81 98 ARG B C 1
ATOM 2166 O O . ARG B 1 98 ? 22.422 1.13 -8.594 1 80.81 98 ARG B O 1
ATOM 2173 N N . VAL B 1 99 ? 21.125 -0.012 -7.172 1 86.31 99 VAL B N 1
ATOM 2174 C CA . VAL B 1 99 ? 19.953 0.834 -7.359 1 86.31 99 VAL B CA 1
ATOM 2175 C C . VAL B 1 99 ? 19.594 1.524 -6.047 1 86.31 99 VAL B C 1
ATOM 2177 O O . VAL B 1 99 ? 19.641 0.905 -4.98 1 86.31 99 VAL B O 1
ATOM 2180 N N . HIS B 1 100 ? 19.422 2.846 -6.145 1 91.94 100 HIS B N 1
ATOM 2181 C CA . HIS B 1 100 ? 19 3.627 -4.984 1 91.94 100 HIS B CA 1
ATOM 2182 C C . HIS B 1 100 ? 17.484 3.617 -4.832 1 91.94 100 HIS B C 1
ATOM 2184 O O . HIS B 1 100 ? 16.766 3.873 -5.793 1 91.94 100 HIS B O 1
ATOM 2190 N N . VAL B 1 101 ? 17.094 3.297 -3.619 1 93.19 101 VAL B N 1
ATOM 2191 C CA . VAL B 1 101 ? 15.672 3.293 -3.324 1 93.19 101 VAL B CA 1
ATOM 2192 C C . VAL B 1 101 ? 15.312 4.523 -2.492 1 93.19 101 VAL B C 1
ATOM 2194 O O . VAL B 1 101 ? 15.977 4.828 -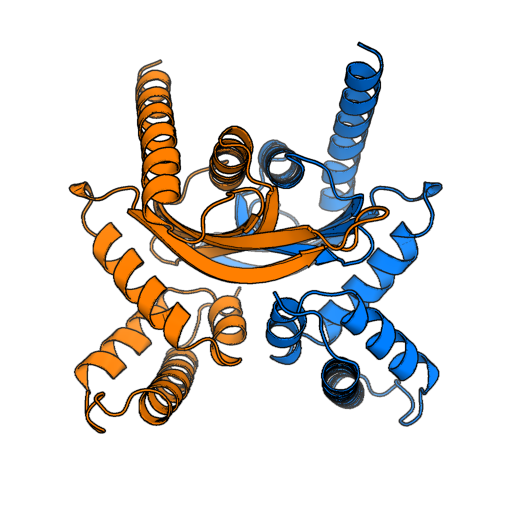1.503 1 93.19 101 VAL B O 1
ATOM 2197 N N . HIS B 1 102 ? 14.336 5.203 -2.932 1 96 102 HIS B N 1
ATOM 2198 C CA . HIS B 1 102 ? 13.82 6.379 -2.23 1 96 102 HIS B CA 1
ATOM 2199 C C . HIS B 1 102 ? 12.367 6.184 -1.824 1 96 102 HIS B C 1
ATOM 2201 O O . HIS B 1 102 ? 11.664 5.355 -2.4 1 96 102 HIS B O 1
ATOM 2207 N N . GLU B 1 103 ? 12.023 6.828 -0.794 1 96.62 103 GLU B N 1
ATOM 2208 C CA . GLU B 1 103 ? 10.625 6.902 -0.37 1 96.62 103 GLU B CA 1
ATOM 2209 C C . GLU B 1 103 ? 10.023 8.273 -0.676 1 96.62 103 GLU B C 1
ATOM 2211 O O . GLU B 1 103 ? 10.641 9.305 -0.396 1 96.62 103 GLU B O 1
ATOM 2216 N N . ILE B 1 104 ? 8.883 8.258 -1.31 1 97.81 104 ILE B N 1
ATOM 2217 C CA . ILE B 1 104 ? 8.117 9.477 -1.553 1 97.81 104 ILE B CA 1
ATOM 2218 C C . ILE B 1 104 ? 6.77 9.383 -0.841 1 97.81 104 ILE B C 1
ATOM 2220 O O . ILE B 1 104 ? 6.051 8.391 -0.98 1 97.81 104 ILE B O 1
ATOM 2224 N N . VAL B 1 105 ? 6.43 10.398 -0.081 1 98.25 105 VAL B N 1
ATOM 2225 C CA . VAL B 1 105 ? 5.156 10.438 0.629 1 98.25 105 VAL B CA 1
ATOM 2226 C C . VAL B 1 105 ? 4.332 11.633 0.151 1 98.25 105 VAL B C 1
ATOM 2228 O O . VAL B 1 105 ? 4.832 12.758 0.107 1 98.25 105 VAL B O 1
ATOM 2231 N N . PHE B 1 106 ? 3.127 11.367 -0.285 1 98.25 106 PHE B N 1
ATOM 2232 C CA . PHE B 1 106 ? 2.154 12.406 -0.615 1 98.25 106 PHE B CA 1
ATOM 2233 C C . PHE B 1 106 ? 1.05 12.461 0.433 1 98.25 106 PHE B C 1
ATOM 2235 O O . PHE B 1 106 ? 0.515 11.43 0.837 1 98.25 106 PHE B O 1
ATOM 2242 N N . VAL B 1 107 ? 0.753 13.648 0.869 1 98.06 107 VAL B N 1
ATOM 2243 C CA . VAL B 1 107 ? -0.432 13.867 1.692 1 98.06 107 VAL B CA 1
ATOM 2244 C C . VAL B 1 107 ? -1.296 14.961 1.075 1 98.06 107 VAL B C 1
ATOM 2246 O O . VAL B 1 107 ? -0.802 16.047 0.763 1 98.06 107 VAL B O 1
ATOM 2249 N N . CYS B 1 108 ? -2.502 14.688 0.831 1 96.56 108 CYS B N 1
ATOM 2250 C CA . CYS B 1 108 ? -3.445 15.656 0.284 1 96.56 108 CYS B CA 1
ATOM 2251 C C . CYS B 1 108 ? -4.883 15.227 0.551 1 96.56 108 CYS B C 1
ATOM 2253 O O . CYS B 1 108 ? -5.121 14.203 1.202 1 96.56 108 CYS B O 1
ATOM 2255 N N . LEU B 1 109 ? -5.781 16.031 0.184 1 95.56 109 LEU B N 1
ATOM 2256 C CA . LEU B 1 109 ? -7.184 15.656 0.284 1 95.56 109 LEU B CA 1
ATOM 2257 C C . LEU B 1 109 ? -7.5 14.492 -0.649 1 95.56 109 LEU B C 1
ATOM 2259 O O . LEU B 1 109 ? -7.035 14.461 -1.792 1 95.56 109 LEU B O 1
ATOM 2263 N N . ASP B 1 110 ? -8.133 13.562 -0.106 1 93.19 110 ASP B N 1
ATOM 2264 C CA . ASP B 1 110 ? -8.523 12.391 -0.892 1 93.19 110 ASP B CA 1
ATOM 2265 C C . ASP B 1 110 ? -9.523 12.766 -1.978 1 93.19 110 ASP B C 1
ATOM 2267 O O . ASP B 1 110 ? -10.43 13.57 -1.742 1 93.19 110 ASP B O 1
ATOM 2271 N N . LYS B 1 111 ? -9.414 12.352 -3.184 1 91.75 111 LYS B N 1
ATOM 2272 C CA . LYS B 1 111 ? -10.312 12.578 -4.312 1 91.75 111 LYS B CA 1
ATOM 2273 C C . LYS B 1 111 ? -10.359 11.359 -5.23 1 91.75 111 LYS B C 1
ATOM 2275 O O . LYS B 1 111 ? -9.461 10.516 -5.207 1 91.75 111 LYS B O 1
ATOM 2280 N N . PRO B 1 112 ? -11.422 11.297 -6.008 1 90.56 112 PRO B N 1
ATOM 2281 C CA . PRO B 1 112 ? -11.492 10.195 -6.969 1 90.56 112 PRO B CA 1
ATOM 2282 C C . PRO B 1 112 ? -10.289 10.148 -7.902 1 90.56 112 PRO B C 1
ATOM 2284 O O . PRO B 1 112 ? -9.781 11.195 -8.32 1 90.56 112 PRO B O 1
ATOM 2287 N N . LYS B 1 113 ? -9.781 8.992 -8.141 1 93.94 113 LYS B N 1
ATOM 2288 C CA . LYS B 1 113 ? -8.719 8.711 -9.102 1 93.94 113 LYS B CA 1
ATOM 2289 C C . LYS B 1 113 ? -7.387 9.297 -8.633 1 93.94 113 LYS B C 1
ATOM 2291 O O . LYS B 1 113 ? -6.461 9.453 -9.43 1 93.94 113 LYS B O 1
ATOM 2296 N N . LEU B 1 114 ? -7.285 9.609 -7.422 1 95.38 114 LEU B N 1
ATOM 2297 C CA . LEU B 1 114 ? -6.078 10.242 -6.902 1 95.38 114 LEU B CA 1
ATOM 2298 C C . LEU B 1 114 ? -4.871 9.32 -7.055 1 95.38 114 LEU B C 1
ATOM 2300 O O . LEU B 1 114 ? -3.824 9.742 -7.547 1 95.38 114 LEU B O 1
ATOM 2304 N N . LEU B 1 115 ? -5.043 8.078 -6.668 1 97.94 115 LEU B N 1
ATOM 2305 C CA . LEU B 1 115 ? -3.918 7.148 -6.715 1 97.94 115 LEU B CA 1
ATOM 2306 C C . LEU B 1 115 ? -3.396 6.992 -8.141 1 97.94 115 LEU B C 1
ATOM 2308 O O . LEU B 1 115 ? -2.184 6.992 -8.367 1 97.94 115 LEU B O 1
ATOM 2312 N N . SER B 1 116 ? -4.289 6.879 -9.078 1 97.38 116 SER B N 1
ATOM 2313 C CA . SER B 1 116 ? -3.875 6.746 -10.469 1 97.38 116 SER B CA 1
ATOM 2314 C C . SER B 1 116 ? -3.104 7.977 -10.938 1 97.38 116 SER B C 1
ATOM 2316 O O . SER B 1 116 ? -2.102 7.855 -11.648 1 97.38 116 SER B O 1
ATOM 2318 N N . GLN B 1 117 ? -3.488 9.094 -10.484 1 96.5 117 GLN B N 1
ATOM 2319 C CA . GLN B 1 117 ? -2.844 10.344 -10.883 1 96.5 117 GLN B CA 1
ATOM 2320 C C . GLN B 1 117 ? -1.469 10.477 -10.234 1 96.5 117 GLN B C 1
ATOM 2322 O O . GLN B 1 117 ? -0.49 10.812 -10.906 1 96.5 117 GLN B O 1
ATOM 2327 N N . LEU B 1 118 ? -1.394 10.195 -8.953 1 97.25 118 LEU B N 1
ATOM 2328 C CA . LEU B 1 118 ? -0.125 10.32 -8.242 1 97.25 118 LEU B CA 1
ATOM 2329 C C . LEU B 1 118 ? 0.892 9.312 -8.758 1 97.25 118 LEU B C 1
ATOM 2331 O O . LEU B 1 118 ? 2.062 9.648 -8.961 1 97.25 118 LEU B O 1
ATOM 2335 N N . SER B 1 119 ? 0.448 8.062 -8.953 1 97.94 119 SER B N 1
ATOM 2336 C CA . SER B 1 119 ? 1.36 7.035 -9.438 1 97.94 119 SER B CA 1
ATOM 2337 C C . SER B 1 119 ? 1.827 7.344 -10.859 1 97.94 119 SER B C 1
ATOM 2339 O O . SER B 1 119 ? 2.977 7.07 -11.211 1 97.94 119 SER B O 1
ATOM 2341 N N . ALA B 1 120 ? 0.965 7.922 -11.68 1 96.44 120 ALA B N 1
ATOM 2342 C CA . ALA B 1 120 ? 1.351 8.336 -13.023 1 96.44 120 ALA B CA 1
ATOM 2343 C C . ALA B 1 120 ? 2.408 9.438 -12.977 1 96.44 120 ALA B C 1
ATOM 2345 O O . ALA B 1 120 ? 3.383 9.406 -13.734 1 96.44 120 ALA B O 1
ATOM 2346 N N . LEU B 1 121 ? 2.174 10.375 -12.141 1 96.44 121 LEU B N 1
ATOM 2347 C CA . LEU B 1 121 ? 3.111 11.477 -11.961 1 96.44 121 LEU B CA 1
ATOM 2348 C C . LEU B 1 121 ? 4.496 10.953 -11.578 1 96.44 121 LEU B C 1
ATOM 2350 O O . LEU B 1 121 ? 5.5 11.391 -12.148 1 96.44 121 LEU B O 1
ATOM 2354 N N . VAL B 1 122 ? 4.562 10.008 -10.648 1 96.94 122 VAL B N 1
ATOM 2355 C CA . VAL B 1 122 ? 5.812 9.406 -10.195 1 96.94 122 VAL B CA 1
ATOM 2356 C C . VAL B 1 122 ? 6.504 8.711 -11.367 1 96.94 122 VAL B C 1
ATOM 2358 O O . VAL B 1 122 ? 7.715 8.852 -11.555 1 96.94 122 VAL B O 1
ATOM 2361 N N . SER B 1 123 ? 5.715 8.039 -12.195 1 95.25 123 SER B N 1
ATOM 2362 C CA . SER B 1 123 ? 6.25 7.34 -13.359 1 95.25 123 SER B CA 1
ATOM 2363 C C . SER B 1 123 ? 6.77 8.312 -14.406 1 95.25 123 SER B C 1
ATOM 2365 O O . SER B 1 123 ? 7.766 8.039 -15.078 1 95.25 123 SER B O 1
ATOM 2367 N N . GLU B 1 124 ? 6.125 9.414 -14.555 1 94.19 124 GLU B N 1
ATOM 2368 C CA . GLU B 1 124 ? 6.516 10.422 -15.539 1 94.19 124 GLU B CA 1
ATOM 2369 C C . GLU B 1 124 ? 7.875 11.016 -15.203 1 94.19 124 GLU B C 1
ATOM 2371 O O . GLU B 1 124 ? 8.602 11.469 -16.094 1 94.19 124 GLU B O 1
ATOM 2376 N N . VAL B 1 125 ? 8.203 11.094 -13.938 1 94.25 125 VAL B N 1
ATOM 2377 C CA . VAL B 1 125 ? 9.516 11.562 -13.508 1 94.25 125 VAL B CA 1
ATOM 2378 C C . VAL B 1 125 ? 10.586 10.547 -13.891 1 94.25 125 VAL B C 1
ATOM 2380 O O . VAL B 1 125 ? 11.773 10.867 -13.914 1 94.25 125 VAL B O 1
ATOM 2383 N N . GLY B 1 126 ? 10.172 9.344 -14.203 1 93.69 126 GLY B N 1
ATOM 2384 C CA . GLY B 1 126 ? 11.094 8.289 -14.586 1 93.69 126 GLY B CA 1
ATOM 2385 C C . GLY B 1 126 ? 11.375 7.301 -13.469 1 93.69 126 GLY B C 1
ATOM 2386 O O . GLY B 1 126 ? 12.398 6.605 -13.5 1 93.69 126 GLY B O 1
ATOM 2387 N N . LEU B 1 127 ? 10.586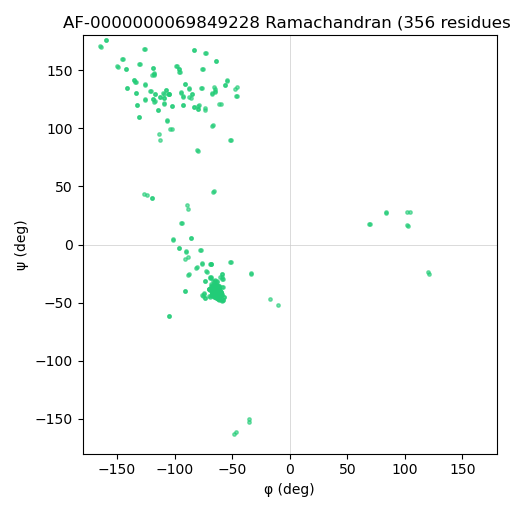 7.293 -12.492 1 95.69 127 LEU B N 1
ATOM 2388 C CA . LEU B 1 127 ? 10.797 6.426 -11.336 1 95.69 127 LEU B CA 1
ATOM 2389 C C . LEU B 1 127 ? 10 5.133 -11.469 1 95.69 127 LEU B C 1
ATOM 2391 O O . LEU B 1 127 ? 8.906 5.133 -12.039 1 95.69 127 LEU B O 1
ATOM 2395 N N . ASN B 1 128 ? 10.531 4.098 -10.938 1 94.31 128 ASN B N 1
ATOM 2396 C CA . ASN B 1 128 ? 9.875 2.793 -10.867 1 94.31 128 ASN B CA 1
ATOM 2397 C C . ASN B 1 128 ? 9.312 2.521 -9.477 1 94.31 128 ASN B C 1
ATOM 2399 O O . ASN B 1 128 ? 10.07 2.443 -8.508 1 94.31 128 ASN B O 1
ATOM 2403 N N . ILE B 1 129 ? 8.062 2.354 -9.453 1 97 129 ILE B N 1
ATOM 2404 C CA . ILE B 1 129 ? 7.43 2.096 -8.164 1 97 129 ILE B CA 1
ATOM 2405 C C . ILE B 1 129 ? 7.617 0.629 -7.777 1 97 129 ILE B C 1
ATOM 2407 O O . ILE B 1 129 ? 7.102 -0.266 -8.453 1 97 129 ILE B O 1
ATOM 2411 N N . ARG B 1 130 ? 8.297 0.398 -6.723 1 94.62 130 ARG B N 1
ATOM 2412 C CA . ARG B 1 130 ? 8.555 -0.953 -6.23 1 94.62 130 ARG B CA 1
ATOM 2413 C C . ARG B 1 130 ? 7.473 -1.384 -5.242 1 94.62 130 ARG B C 1
ATOM 2415 O O . ARG B 1 130 ? 7.117 -2.562 -5.176 1 94.62 130 ARG B O 1
ATOM 2422 N N . GLU B 1 131 ? 7.09 -0.478 -4.445 1 96.56 131 GLU B N 1
ATOM 2423 C CA . GLU B 1 131 ? 6.031 -0.676 -3.457 1 96.56 131 GLU B CA 1
ATOM 2424 C C . GLU B 1 131 ? 5.168 0.573 -3.318 1 96.56 131 GLU B C 1
ATOM 2426 O O . GLU B 1 131 ? 5.633 1.688 -3.566 1 96.56 131 GLU B O 1
ATOM 2431 N N . ALA B 1 132 ? 3.971 0.359 -2.975 1 98.31 132 ALA B N 1
ATOM 2432 C CA . ALA B 1 132 ? 3.051 1.455 -2.678 1 98.31 132 ALA B CA 1
ATOM 2433 C C . ALA B 1 132 ? 2.15 1.111 -1.496 1 98.31 132 ALA B C 1
ATOM 2435 O O . ALA B 1 132 ? 1.67 -0.019 -1.382 1 98.31 132 ALA B O 1
ATOM 2436 N N . HIS B 1 133 ? 1.998 2.023 -0.61 1 97.31 133 HIS B N 1
ATOM 2437 C CA . HIS B 1 133 ? 1.129 1.935 0.557 1 97.31 133 HIS B CA 1
ATOM 2438 C C . HIS B 1 133 ? 0.249 3.174 0.686 1 97.31 133 HIS B C 1
ATOM 2440 O O . HIS B 1 133 ? 0.742 4.262 0.992 1 97.31 133 HIS B O 1
ATOM 2446 N N . VAL B 1 134 ? -0.97 2.973 0.45 1 98.19 134 VAL B N 1
ATOM 2447 C CA . VAL B 1 134 ? -1.904 4.094 0.398 1 98.19 134 VAL B CA 1
ATOM 2448 C C . VAL B 1 134 ? -3.004 3.898 1.44 1 98.19 134 VAL B C 1
ATOM 2450 O O . VAL B 1 134 ? -3.578 2.812 1.55 1 98.19 134 VAL B O 1
ATOM 2453 N N . TYR B 1 135 ? -3.273 4.957 2.209 1 97.06 135 TYR B N 1
ATOM 2454 C CA . TYR B 1 135 ? -4.297 4.934 3.25 1 97.06 135 TYR B CA 1
ATOM 2455 C C . TYR B 1 135 ? -5.18 6.176 3.174 1 97.06 135 TYR B C 1
ATOM 2457 O O . TYR B 1 135 ? -4.68 7.297 3.082 1 97.06 135 TYR B O 1
ATOM 2465 N N . SER B 1 136 ? -6.441 5.93 3.189 1 96.12 136 SER B N 1
ATOM 2466 C CA . SER B 1 136 ? -7.367 7.043 3.371 1 96.12 136 SER B CA 1
ATOM 2467 C C . SER B 1 136 ? -7.719 7.234 4.844 1 96.12 136 SER B C 1
ATOM 2469 O O . SER B 1 136 ? -8.125 6.285 5.516 1 96.12 136 SER B O 1
ATOM 2471 N N . THR B 1 137 ? -7.559 8.422 5.34 1 94.75 137 THR B N 1
ATOM 2472 C CA . THR B 1 137 ? -7.871 8.695 6.738 1 94.75 137 THR B CA 1
ATOM 2473 C C . THR B 1 137 ? -9.359 8.969 6.918 1 94.75 137 THR B C 1
ATOM 2475 O O . THR B 1 137 ? -10.078 9.203 5.941 1 94.75 137 THR B O 1
ATOM 2478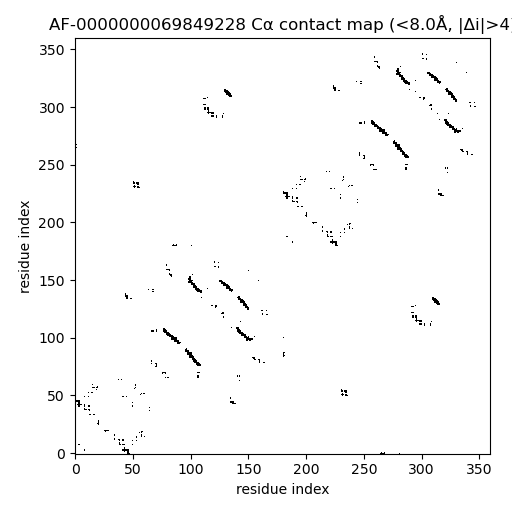 N N . LEU B 1 138 ? -9.789 8.969 8.133 1 90.06 138 LEU B N 1
ATOM 2479 C CA . LEU B 1 138 ? -11.18 9.227 8.469 1 90.06 138 LEU B CA 1
ATOM 2480 C C . LEU B 1 138 ? -11.57 10.656 8.117 1 90.06 138 LEU B C 1
ATOM 2482 O O . LEU B 1 138 ? -12.727 10.922 7.773 1 90.06 138 LEU B O 1
ATOM 2486 N N . ASP B 1 139 ? -10.625 11.531 8.227 1 91.88 139 ASP B N 1
ATOM 2487 C CA . ASP B 1 139 ? -10.906 12.938 7.953 1 91.88 139 ASP B CA 1
ATOM 2488 C C . ASP B 1 139 ? -10.586 13.289 6.5 1 91.88 139 ASP B C 1
ATOM 2490 O O . ASP B 1 139 ? -10.281 14.445 6.191 1 91.88 139 ASP B O 1
ATOM 2494 N N . ALA B 1 140 ? -10.477 12.414 5.598 1 92.56 140 ALA B N 1
ATOM 2495 C CA . ALA B 1 140 ? -10.539 12.531 4.141 1 92.56 140 ALA B CA 1
ATOM 2496 C C . ALA B 1 140 ? -9.188 12.945 3.566 1 92.56 140 ALA B C 1
ATOM 2498 O O . ALA B 1 140 ? -9.125 13.641 2.549 1 92.56 140 ALA B O 1
ATOM 2499 N N . PHE B 1 141 ? -8.164 12.602 4.238 1 96.62 141 PHE B N 1
ATOM 2500 C CA . PHE B 1 141 ? -6.836 12.758 3.656 1 96.62 141 PHE B CA 1
ATOM 2501 C C . PHE B 1 141 ? -6.34 11.445 3.064 1 96.62 141 PHE B C 1
ATOM 2503 O O . PHE B 1 141 ? -6.801 10.367 3.453 1 96.62 141 PHE B O 1
ATOM 2510 N N . SER B 1 142 ? -5.52 11.633 2.135 1 97.62 142 SER B N 1
ATOM 2511 C CA . SER B 1 142 ? -4.812 10.484 1.571 1 97.62 142 SER B CA 1
ATOM 2512 C C . SER B 1 142 ? -3.338 10.5 1.96 1 97.62 142 SER B C 1
ATOM 2514 O O . SER B 1 142 ? -2.66 11.516 1.814 1 97.62 142 SER B O 1
ATOM 2516 N N . LEU B 1 143 ? -2.898 9.43 2.518 1 98.12 143 LEU B N 1
ATOM 2517 C CA . LEU B 1 143 ? -1.484 9.172 2.762 1 98.12 143 LEU B CA 1
ATOM 2518 C C . LEU B 1 143 ? -0.946 8.125 1.79 1 98.12 143 LEU B C 1
ATOM 2520 O O . LEU B 1 143 ? -1.273 6.941 1.899 1 98.12 143 LEU B O 1
ATOM 2524 N N . SER B 1 144 ? -0.159 8.586 0.834 1 98.44 144 SER B N 1
ATOM 2525 C CA . SER B 1 144 ? 0.37 7.703 -0.2 1 98.44 144 SER B CA 1
ATOM 2526 C C . SER B 1 144 ? 1.887 7.578 -0.096 1 98.44 144 SER B C 1
ATOM 2528 O O . SER B 1 144 ? 2.609 8.562 -0.269 1 98.44 144 SER B O 1
ATOM 2530 N N . VAL B 1 145 ? 2.361 6.41 0.181 1 98.12 145 VAL B N 1
ATOM 2531 C CA . VAL B 1 145 ? 3.785 6.125 0.318 1 98.12 145 VAL B CA 1
ATOM 2532 C C . VAL B 1 145 ? 4.262 5.281 -0.86 1 98.12 145 VAL B C 1
ATOM 2534 O O . VAL B 1 145 ? 3.738 4.188 -1.099 1 98.12 145 VAL B O 1
ATOM 2537 N N . PHE B 1 146 ? 5.23 5.789 -1.6 1 98 146 PHE B N 1
ATOM 2538 C CA . PHE B 1 146 ? 5.816 5.074 -2.729 1 98 146 PHE B CA 1
ATOM 2539 C C . PHE B 1 146 ? 7.293 4.793 -2.488 1 98 146 PHE B C 1
ATOM 2541 O O . PHE B 1 146 ? 8.062 5.707 -2.176 1 98 146 PHE B O 1
ATOM 2548 N N . LEU B 1 147 ? 7.672 3.547 -2.541 1 96.62 147 LEU B N 1
ATOM 2549 C CA . LEU B 1 147 ? 9.078 3.178 -2.625 1 96.62 147 LEU B CA 1
ATOM 2550 C C . LEU B 1 147 ? 9.508 3.006 -4.078 1 96.62 147 LEU B C 1
ATOM 2552 O O . LEU B 1 147 ? 8.953 2.176 -4.801 1 96.62 147 LEU B O 1
ATOM 2556 N N . VAL B 1 148 ? 10.5 3.822 -4.461 1 96.25 148 VAL B N 1
ATOM 2557 C CA . VAL B 1 148 ? 10.805 3.904 -5.887 1 96.25 148 VAL B CA 1
ATOM 2558 C C . VAL B 1 148 ? 12.305 3.729 -6.105 1 96.25 148 VAL B C 1
ATOM 2560 O O . VAL B 1 148 ? 13.102 3.963 -5.199 1 96.25 148 VAL B O 1
ATOM 2563 N N . ASP B 1 149 ? 12.625 3.277 -7.289 1 93.38 149 ASP B N 1
ATOM 2564 C CA . ASP B 1 149 ? 14 3.342 -7.77 1 93.38 149 ASP B CA 1
ATOM 2565 C C . ASP B 1 149 ? 14.07 4.043 -9.125 1 93.38 149 ASP B C 1
ATOM 2567 O O . ASP B 1 149 ? 13.047 4.465 -9.672 1 93.38 149 ASP B O 1
ATOM 2571 N N . GLY B 1 150 ? 15.336 4.371 -9.539 1 91.69 150 GLY B N 1
ATOM 2572 C CA . GLY B 1 150 ? 15.523 5.066 -10.805 1 91.69 150 GLY B CA 1
ATOM 2573 C C . GLY B 1 150 ? 16.219 6.406 -10.648 1 91.69 150 GLY B C 1
ATOM 2574 O O . GLY B 1 150 ? 16.75 6.953 -11.609 1 91.69 150 GLY B O 1
ATOM 2575 N N . TRP B 1 151 ? 16.078 6.992 -9.406 1 88.94 151 TRP B N 1
ATOM 2576 C CA . TRP B 1 151 ? 16.812 8.227 -9.133 1 88.94 151 TRP B CA 1
ATOM 2577 C C . TRP B 1 151 ? 18.281 7.93 -8.805 1 88.94 151 TRP B C 1
ATOM 2579 O O . TRP B 1 151 ? 18.562 7.176 -7.871 1 88.94 151 TRP B O 1
ATOM 2589 N N . ASN B 1 152 ? 19.156 8.438 -9.547 1 84.19 152 ASN B N 1
ATOM 2590 C CA . ASN B 1 152 ? 20.547 7.996 -9.531 1 84.19 152 ASN B CA 1
ATOM 2591 C C . ASN B 1 152 ? 21.359 8.719 -8.453 1 84.19 152 ASN B C 1
ATOM 2593 O O . ASN B 1 152 ? 22.578 8.586 -8.391 1 84.19 152 ASN B O 1
ATOM 2597 N N . LYS B 1 153 ? 20.75 9.531 -7.609 1 85.12 153 LYS B N 1
ATOM 2598 C CA . LYS B 1 153 ? 21.438 10.203 -6.516 1 85.12 153 LYS B CA 1
ATOM 2599 C C . LYS B 1 153 ? 20.875 9.781 -5.164 1 85.12 153 LYS B C 1
ATOM 2601 O O . LYS B 1 153 ? 19.672 9.531 -5.043 1 85.12 153 LYS B O 1
ATOM 2606 N N . GLU B 1 154 ? 21.766 9.719 -4.199 1 81.69 154 GLU B N 1
ATOM 2607 C CA . GLU B 1 154 ? 21.328 9.406 -2.84 1 81.69 154 GLU B CA 1
ATOM 2608 C C . GLU B 1 154 ? 20.531 10.562 -2.24 1 81.69 154 GLU B C 1
ATOM 2610 O O . GLU B 1 154 ? 19.531 10.344 -1.546 1 81.69 154 GLU B O 1
ATOM 2615 N N . GLU B 1 155 ? 21.031 11.703 -2.58 1 82 155 GLU B N 1
ATOM 2616 C CA . GLU B 1 155 ? 20.375 12.891 -2.033 1 82 155 GLU B CA 1
ATOM 2617 C C . GLU B 1 155 ? 18.969 13.062 -2.613 1 82 155 GLU B C 1
ATOM 2619 O O . GLU B 1 155 ? 18.781 13.023 -3.832 1 82 155 GLU B O 1
ATOM 2624 N N . ALA B 1 156 ? 17.984 13.258 -1.723 1 87.75 156 ALA B N 1
ATOM 2625 C CA . ALA B 1 156 ? 16.578 13.273 -2.129 1 87.75 156 ALA B CA 1
ATOM 2626 C C . ALA B 1 156 ? 16.141 14.68 -2.498 1 87.75 156 ALA B C 1
ATOM 2628 O O . ALA B 1 156 ? 15.016 14.883 -2.965 1 87.75 156 ALA B O 1
ATOM 2629 N N . GLY B 1 157 ? 17.062 15.656 -2.273 1 89.75 157 GLY B N 1
ATOM 2630 C CA . GLY B 1 157 ? 16.672 17.031 -2.578 1 89.75 157 GLY B CA 1
ATOM 2631 C C . GLY B 1 157 ? 16.297 17.234 -4.031 1 89.75 157 GLY B C 1
ATOM 2632 O O . GLY B 1 157 ? 15.273 17.859 -4.328 1 89.75 157 GLY B O 1
ATOM 2633 N N . GLY B 1 158 ? 17.125 16.75 -4.941 1 92.12 158 GLY B N 1
ATOM 2634 C CA . GLY B 1 158 ? 16.828 16.828 -6.359 1 92.12 158 GLY B CA 1
ATOM 2635 C C . GLY B 1 158 ? 15.555 16.094 -6.742 1 92.12 158 GLY B C 1
ATOM 2636 O O . GLY B 1 158 ? 14.773 16.578 -7.566 1 92.12 158 GLY B O 1
ATOM 2637 N N . LEU B 1 159 ? 15.367 14.961 -6.141 1 94.06 159 LEU B N 1
ATOM 2638 C CA . LEU B 1 159 ? 14.156 14.18 -6.379 1 94.06 159 LEU B CA 1
ATOM 2639 C C . LEU B 1 159 ? 12.914 14.945 -5.934 1 94.06 159 LEU B C 1
ATOM 2641 O O . LEU B 1 159 ? 11.93 15.016 -6.668 1 94.06 159 LEU B O 1
ATOM 2645 N N . LEU B 1 160 ? 13.031 15.516 -4.766 1 95.69 160 LEU B N 1
ATOM 2646 C CA . LEU B 1 160 ? 11.914 16.281 -4.23 1 95.69 160 LEU B CA 1
ATOM 2647 C C . LEU B 1 160 ? 11.57 17.453 -5.148 1 95.69 160 LEU B C 1
ATOM 2649 O O . LEU B 1 160 ? 10.398 17.719 -5.418 1 95.69 160 LEU B O 1
ATOM 2653 N N . LYS B 1 161 ? 12.586 18.094 -5.625 1 95.31 161 LYS B N 1
ATOM 2654 C CA . LYS B 1 161 ? 12.367 19.203 -6.543 1 95.31 161 LYS B CA 1
ATOM 2655 C C . LYS B 1 161 ? 11.672 18.75 -7.82 1 95.31 161 LYS B C 1
ATOM 2657 O O . LYS B 1 161 ? 10.734 19.391 -8.289 1 95.31 161 LYS B O 1
ATOM 2662 N N . ALA B 1 162 ? 12.102 17.625 -8.344 1 94.94 162 ALA B N 1
ATOM 2663 C CA . ALA B 1 162 ? 11.523 17.078 -9.57 1 94.94 162 ALA B CA 1
ATOM 2664 C C . ALA B 1 162 ? 10.047 16.734 -9.375 1 94.94 162 ALA B C 1
ATOM 2666 O O . ALA B 1 162 ? 9.211 17.031 -10.227 1 94.94 162 ALA B O 1
ATOM 2667 N N . ILE B 1 163 ? 9.727 16.141 -8.242 1 96.06 163 ILE B N 1
ATOM 2668 C CA . ILE B 1 163 ? 8.359 15.727 -7.941 1 96.06 163 ILE B CA 1
ATOM 2669 C C . ILE B 1 163 ? 7.48 16.953 -7.746 1 96.06 163 ILE B C 1
ATOM 2671 O O . ILE B 1 163 ? 6.355 17.016 -8.258 1 96.06 163 ILE B O 1
ATOM 2675 N N . LYS B 1 164 ? 7.992 17.953 -7.016 1 95.25 164 LYS B N 1
ATOM 2676 C CA . LYS B 1 164 ? 7.23 19.172 -6.746 1 95.25 164 LYS B CA 1
ATOM 2677 C C . LYS B 1 164 ? 6.895 19.906 -8.039 1 95.25 164 LYS B C 1
ATOM 2679 O O . LYS B 1 164 ? 5.805 20.469 -8.172 1 95.25 164 LYS B O 1
ATOM 2684 N N . GLU B 1 165 ? 7.785 19.891 -8.961 1 95.19 165 GLU B N 1
ATOM 2685 C CA . GLU B 1 165 ? 7.523 20.516 -10.258 1 95.19 165 GLU B CA 1
ATOM 2686 C C . GLU B 1 165 ? 6.359 19.828 -10.969 1 95.19 165 GLU B C 1
ATOM 2688 O O . GLU B 1 165 ? 5.5 20.5 -11.547 1 95.19 165 GLU B O 1
ATOM 2693 N N . LYS B 1 166 ? 6.367 18.516 -10.891 1 94.25 166 LYS B N 1
ATOM 2694 C CA . LYS B 1 166 ? 5.281 17.766 -11.523 1 94.25 166 LYS B CA 1
ATOM 2695 C C . LYS B 1 166 ? 3.961 18 -10.789 1 94.25 166 LYS B C 1
ATOM 2697 O O . LYS B 1 166 ? 2.9 18.047 -11.414 1 94.25 166 LYS B O 1
ATOM 2702 N N . VAL B 1 167 ? 4.043 18.156 -9.516 1 93.44 167 VAL B N 1
ATOM 2703 C CA . VAL B 1 167 ? 2.855 18.375 -8.703 1 93.44 167 VAL B CA 1
ATOM 2704 C C . VAL B 1 167 ? 2.242 19.734 -9.039 1 93.44 167 VAL B C 1
ATOM 2706 O O . VAL B 1 167 ? 1.018 19.859 -9.102 1 93.44 167 VAL B O 1
ATOM 2709 N N . ILE B 1 168 ? 3.084 20.703 -9.266 1 91.5 168 ILE B N 1
ATOM 2710 C CA . ILE B 1 168 ? 2.617 22.047 -9.625 1 91.5 168 ILE B CA 1
ATOM 2711 C C . ILE B 1 168 ? 1.839 21.984 -10.938 1 91.5 168 ILE B C 1
ATOM 2713 O O . ILE B 1 168 ? 0.749 22.562 -11.047 1 91.5 168 ILE B O 1
ATOM 2717 N N . VAL B 1 169 ? 2.371 21.281 -11.867 1 91.94 169 VAL B N 1
ATOM 2718 C CA . VAL B 1 169 ? 1.721 21.125 -13.164 1 91.94 169 VAL B CA 1
ATOM 2719 C C . VAL B 1 169 ? 0.394 20.391 -12.992 1 91.94 169 VAL B C 1
ATOM 2721 O O . VAL B 1 169 ? -0.619 20.781 -13.578 1 91.94 169 VAL B O 1
ATOM 2724 N N . TRP B 1 170 ? 0.481 19.344 -12.172 1 90.88 170 TRP B N 1
ATOM 2725 C CA . TRP B 1 170 ? -0.704 18.531 -11.898 1 90.88 170 TRP B CA 1
ATOM 2726 C C . TRP B 1 170 ? -1.809 19.375 -11.273 1 90.88 170 TRP B C 1
ATOM 2728 O O . TRP B 1 170 ? -2.973 19.281 -11.672 1 90.88 170 TRP B O 1
ATOM 2738 N N . LEU B 1 171 ? -1.46 20.266 -10.359 1 89.56 171 LEU B N 1
ATOM 2739 C CA . LEU B 1 171 ? -2.42 21.125 -9.688 1 89.56 171 LEU B CA 1
ATOM 2740 C C . LEU B 1 171 ? -3.025 22.125 -10.672 1 89.56 171 LEU B C 1
ATOM 2742 O O . LEU B 1 171 ? -4.227 22.406 -10.617 1 89.56 171 LEU B O 1
ATOM 2746 N N . ALA B 1 172 ? -2.203 22.625 -11.492 1 90.19 172 ALA B N 1
ATOM 2747 C CA . ALA B 1 172 ? -2.672 23.562 -12.508 1 90.19 172 ALA B CA 1
ATOM 2748 C C . ALA B 1 172 ? -3.682 22.906 -13.445 1 90.19 172 ALA B C 1
ATOM 2750 O O . ALA B 1 172 ? -4.695 23.516 -13.797 1 90.19 172 ALA B O 1
ATOM 2751 N N . ASP B 1 173 ? -3.398 21.688 -13.758 1 87.25 173 ASP B N 1
ATOM 2752 C CA . ASP B 1 173 ? -4.297 20.922 -14.625 1 87.25 173 ASP B CA 1
ATOM 2753 C C . ASP B 1 173 ? -5.637 20.672 -13.938 1 87.25 173 ASP B C 1
ATOM 2755 O O . ASP B 1 173 ? -6.688 20.703 -14.578 1 87.25 173 ASP B O 1
ATOM 2759 N N . GLN B 1 174 ? -5.613 20.438 -12.633 1 82.31 174 GLN B N 1
ATOM 2760 C CA . GLN B 1 174 ? -6.828 20.203 -11.859 1 82.31 174 GLN B CA 1
ATOM 2761 C C . GLN B 1 174 ? -7.707 21.453 -11.828 1 82.31 174 GLN B C 1
ATOM 2763 O O . GLN B 1 174 ? -8.938 21.359 -11.891 1 82.31 174 GLN B O 1
ATOM 2768 N N . MET B 1 175 ? -7.07 22.562 -11.641 1 79.62 175 MET B N 1
ATOM 2769 C CA . MET B 1 175 ? -7.789 23.828 -11.57 1 79.62 175 MET B CA 1
ATOM 2770 C C . MET B 1 175 ? -8.445 24.156 -12.906 1 79.62 175 MET B C 1
ATOM 2772 O O . MET B 1 175 ? -9.547 24.703 -12.945 1 79.62 175 MET B O 1
ATOM 2776 N N . LEU B 1 176 ? -7.812 23.828 -13.953 1 78.56 176 LEU B N 1
ATOM 2777 C CA . LEU B 1 176 ? -8.328 24.094 -15.289 1 78.56 176 LEU B CA 1
ATOM 2778 C C . LEU B 1 176 ? -9.539 23.203 -15.586 1 78.56 176 LEU B C 1
ATOM 2780 O O . LEU B 1 176 ? -10.508 23.656 -16.203 1 78.56 176 LEU B O 1
ATOM 2784 N N . ARG B 1 177 ? -9.461 22.016 -15.141 1 72.44 177 ARG B N 1
ATOM 2785 C CA . ARG B 1 177 ? -10.555 21.078 -15.383 1 72.44 177 ARG B CA 1
ATOM 2786 C C . ARG B 1 177 ? -11.758 21.406 -14.516 1 72.44 177 ARG B C 1
ATOM 2788 O O . ARG B 1 177 ? -12.898 21.109 -14.883 1 72.44 177 ARG B O 1
ATOM 2795 N N . ALA B 1 178 ? -11.492 21.938 -13.352 1 68.31 178 ALA B N 1
ATOM 2796 C CA . ALA B 1 178 ? -12.594 22.328 -12.484 1 68.31 178 ALA B CA 1
ATOM 2797 C C . ALA B 1 178 ? -13.344 23.531 -13.055 1 68.31 178 ALA B C 1
ATOM 2799 O O . ALA B 1 178 ? -14.539 23.719 -12.789 1 68.31 178 ALA B O 1
ATOM 2800 N N . THR B 1 179 ? -12.711 24.281 -13.75 1 62.84 179 THR B N 1
ATOM 2801 C CA . THR B 1 179 ? -13.328 25.453 -14.367 1 62.84 179 THR B CA 1
ATOM 2802 C C . THR B 1 179 ? -14.086 25.062 -15.633 1 62.84 179 THR B C 1
ATOM 2804 O O . THR B 1 179 ? -15.055 25.734 -16 1 62.84 179 THR B O 1
ATOM 2807 N N . ASP B 1 180 ? -13.836 23.875 -16.297 1 50.06 180 ASP B N 1
ATOM 2808 C CA . ASP B 1 180 ? -14.555 23.5 -17.516 1 50.06 180 ASP B CA 1
ATOM 2809 C C . ASP B 1 180 ? -15.828 22.719 -17.188 1 50.06 180 ASP B C 1
ATOM 2811 O O . ASP B 1 180 ? -16.875 22.922 -17.828 1 50.06 180 ASP B O 1
#

Solvent-accessible surface area (backbone atoms only — not comparable to full-atom values): 19004 Å² total; per-residue (Å²): 113,68,77,40,44,71,65,56,16,45,52,50,22,48,54,36,49,52,50,41,44,70,74,38,82,76,55,58,98,73,50,60,64,58,45,52,52,38,24,56,50,40,46,36,32,47,47,66,54,55,36,43,36,70,56,77,36,42,71,57,50,54,52,51,50,50,45,52,57,51,35,69,41,72,89,42,58,62,32,74,47,53,40,60,72,48,73,29,80,39,77,55,76,103,52,81,39,78,42,37,28,32,37,38,38,41,28,37,75,56,55,89,59,42,65,19,51,54,45,40,53,48,34,71,76,56,35,44,76,43,30,35,44,33,41,44,31,74,86,46,32,27,43,37,36,35,34,27,31,67,52,92,56,70,65,31,64,66,54,40,52,54,50,50,54,53,47,52,52,51,51,54,52,51,55,55,58,71,72,106,110,66,77,39,44,70,66,56,14,44,52,49,24,48,54,36,49,51,50,42,45,70,76,37,82,74,54,58,96,73,49,60,63,56,47,50,51,37,24,58,50,40,45,37,31,47,47,66,54,53,35,43,38,71,56,78,34,42,70,57,49,54,50,50,50,50,46,54,58,52,35,70,41,71,90,44,58,61,32,75,46,55,40,58,72,49,74,28,80,38,76,53,75,102,52,81,40,78,41,38,31,32,39,38,38,40,28,37,74,56,55,89,58,42,66,19,51,54,45,39,53,47,36,72,78,55,36,45,76,44,29,35,44,33,41,42,32,75,86,44,33,28,42,37,37,34,35,29,33,66,53,91,56,71,64,30,66,66,53,40,52,56,50,50,53,52,47,51,53,51,50,53,52,51,55,53,58,70,72,106

Nearest PDB structures (foldseek):
  6wo1-assembly1_B  TM=8.072E-01  e=6.387E-02  Saccharomyces cerevisiae
  6u9d-assembly1_O  TM=6.866E-01  e=5.348E-02  Saccharomyces cerevisiae
  6u9d-assembly1_C  TM=6.525E-01  e=1.154E-01  Saccharomyces cerevisiae
  1u8s-assembly1_B  TM=6.712E-01  e=5.376E-01  Vibrio cholerae
  2wvc-assembly1_A  TM=4.377E-01  e=1.552E-01  Helicobacter pylori 26695

InterPro domains:
  IPR002912 ACT domain [PF01842] (102-149)
  IPR002912 ACT domain [PS51671] (103-177)
  IPR010043 Bifunctional uridylyltransferase/uridylyl-removing enzyme [PTHR47320] (100-171)
  IPR045865 ACT-like domain [SSF55021] (101-164)